Protein AF-A0A1X2H8D0-F1 (afdb_monomer)

Solvent-accessible surface area (backbone atoms only — not comparable to full-atom values): 13517 Å² total; per-residue (Å²): 107,73,69,54,58,50,43,50,50,52,31,55,54,20,58,81,64,67,35,57,70,58,32,44,54,41,46,50,51,49,44,52,52,44,52,51,38,56,53,45,47,75,75,48,82,80,49,67,71,57,50,58,51,37,50,53,43,34,50,53,49,50,53,50,48,59,55,49,63,43,73,49,42,52,50,65,44,66,54,91,68,56,75,70,51,55,56,53,51,46,49,42,41,53,47,46,32,53,39,43,73,76,50,51,53,34,72,58,38,40,52,50,46,52,48,47,50,55,47,33,69,63,59,80,60,81,76,35,63,35,29,53,48,39,41,55,30,47,65,60,39,47,85,50,29,58,69,48,68,80,55,46,60,62,59,48,52,54,46,44,68,74,29,57,88,40,62,42,48,28,51,44,48,51,47,46,47,46,74,65,44,78,72,42,72,67,57,36,52,53,48,52,66,60,47,34,71,57,19,49,52,36,81,89,76,58,20,41,77,41,58,60,70,61,52,47,53,48,26,55,50,21,48,76,58,65,28,50,66,48,18,52,52,52,50,55,28,50,51,44,28,53,51,53,56,51,56,62,64,76,77,110

Mean predicted aligned error: 7.31 Å

Foldseek 3Di:
DVVLVVLLVQLVVCLVVVVLVSVLVSLVVLLVQLVVLVVVCVVDVPPPVSVVSNVVSLVSLVVSLVVCLPPSLLCLQQPPDDPVSLVSLLSNLVSNLSSCLRRPQQQVLQVSLVSLLVSLLPRDDQVRSSNVSSLVSSLSSLVSHPPCQVPVLVVLLVSLQVCLVRLVSNLSSLLSCLSRYDQDPVSLVSSLVSCCVSQVQDPVLRAGQDPLVSLLVSLVSNVVSVNPVSSVSSVVRSVSNVVVVVVVVVVD

pLDDT: mean 84.54, std 11.21, range [43.5, 97.5]

Secondary structure (DSSP, 8-state):
-HHHHHHHHHHHHHHHTT-HHHHHHHHHHHHHHHHHHHHHHHH-TT-HHHHHHHHHHHHHHHHHHHHIIIIIHHHHHH----HHHHHHHHHHHHHHHHHHHHH--HHHHHHHHHHHHHHHTT--SSS-HHHHHHHHHHHHHGGGSSSHHHHHHHHHHHHHHHTTT-HHHHHHHHHHHHHHS---HHHHHHHHHHHHHHTTEETTTTEE-S-HHHHHHHHHHHHHTT-HHHHHHHHHHHHHHHHHHHHHHS--

Radius of gyration: 21.77 Å; Cα contacts (8 Å, |Δi|>4): 258; chains: 1; bounding box: 48×39×66 Å

Sequence (252 aa):
IQTLSRCEAVLLESIEREAYTTMIICTRFLNEAVSLASLKQGMDPMDIDNDALGDTLRETGARLIRRLHSAEMLNIVQAKRTTHFFHQTREIFRLLARLVSLVQKPDETNNLFREAFDIMTRVPGNENHGGQLLLAYLSSIAPHCRNLDEWFPEKGFTRLQDTKQSVATFVNTAILLLRTVAPTDEIQRRFVDTIRPFGAWNEMEEAFETNGWQLYVIAREAGAYRWNWMMYTVLQDLVKMVNLATANTFVN

Structure (mmCIF, N/CA/C/O backbone):
data_AF-A0A1X2H8D0-F1
#
_entry.id   AF-A0A1X2H8D0-F1
#
loop_
_atom_site.group_PDB
_atom_site.id
_atom_site.type_symbol
_atom_site.label_atom_id
_atom_site.label_alt_id
_atom_site.label_comp_id
_atom_site.label_asym_id
_atom_site.label_entity_id
_atom_site.label_seq_id
_atom_site.pdbx_PDB_ins_code
_atom_site.Cartn_x
_atom_site.Cartn_y
_atom_site.Cartn_z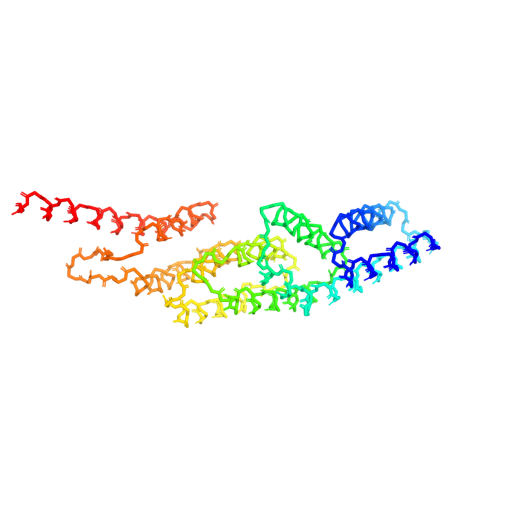
_atom_site.occupancy
_atom_site.B_iso_or_equiv
_atom_site.auth_seq_id
_atom_site.auth_comp_id
_atom_site.auth_asym_id
_atom_site.auth_atom_id
_atom_site.pdbx_PDB_model_num
ATOM 1 N N . ILE A 1 1 ? 16.419 4.581 -30.638 1.00 59.06 1 ILE A N 1
ATOM 2 C CA . ILE A 1 1 ? 17.470 4.638 -29.589 1.00 59.06 1 ILE A CA 1
ATOM 3 C C . ILE A 1 1 ? 17.794 6.083 -29.180 1.00 59.06 1 ILE A C 1
ATOM 5 O O . ILE A 1 1 ? 17.524 6.423 -28.039 1.00 59.06 1 ILE A O 1
ATOM 9 N N . GLN A 1 2 ? 18.240 6.978 -30.077 1.00 67.12 2 GLN A N 1
ATOM 10 C CA . GLN A 1 2 ? 18.574 8.379 -29.717 1.00 67.12 2 GLN A CA 1
ATOM 11 C C . GLN A 1 2 ? 17.442 9.156 -29.008 1.00 67.12 2 GLN A C 1
ATOM 13 O O . GLN A 1 2 ? 17.692 9.856 -28.029 1.00 67.12 2 GLN A O 1
ATOM 18 N N . THR A 1 3 ? 16.188 8.998 -29.445 1.00 69.19 3 THR A N 1
ATOM 19 C CA . THR A 1 3 ? 15.017 9.620 -28.795 1.00 69.19 3 THR A CA 1
ATOM 20 C C . THR A 1 3 ? 14.804 9.131 -27.361 1.00 69.19 3 THR A C 1
ATOM 22 O O . THR A 1 3 ? 14.387 9.907 -26.507 1.00 69.19 3 THR A O 1
ATOM 25 N N . LEU A 1 4 ? 15.127 7.864 -27.077 1.00 67.06 4 LEU A N 1
ATOM 26 C CA . LEU A 1 4 ? 14.990 7.268 -25.746 1.00 67.06 4 LEU A CA 1
ATOM 27 C C . LEU A 1 4 ? 16.079 7.761 -24.804 1.00 67.06 4 LEU A C 1
ATOM 29 O O . LEU A 1 4 ? 15.758 8.217 -23.714 1.00 67.06 4 LEU A O 1
ATOM 33 N N . SER A 1 5 ? 17.333 7.779 -25.257 1.00 68.50 5 SER A N 1
ATOM 34 C CA . SER A 1 5 ? 18.442 8.347 -24.484 1.00 68.50 5 SER A CA 1
ATOM 35 C C . SER A 1 5 ? 18.215 9.832 -24.180 1.00 68.50 5 SER A C 1
ATOM 37 O O . SER A 1 5 ? 18.503 10.292 -23.080 1.00 68.50 5 SER A O 1
ATOM 39 N N . ARG A 1 6 ? 17.630 10.584 -25.124 1.00 76.62 6 ARG A N 1
ATOM 40 C CA . ARG A 1 6 ? 17.247 11.987 -24.909 1.00 76.62 6 ARG A CA 1
ATOM 41 C C . ARG A 1 6 ? 16.080 12.127 -23.930 1.00 76.62 6 ARG A C 1
ATOM 43 O O . ARG A 1 6 ? 16.117 13.018 -23.091 1.00 76.62 6 ARG A O 1
ATOM 50 N N . CYS A 1 7 ? 15.066 11.265 -24.013 1.00 72.19 7 CYS A N 1
ATOM 51 C CA . CYS A 1 7 ? 13.951 11.256 -23.063 1.00 72.19 7 CYS A CA 1
ATOM 52 C C . CYS A 1 7 ? 14.422 10.909 -21.647 1.00 72.19 7 CYS A C 1
ATOM 54 O O . CYS A 1 7 ? 13.971 11.531 -20.692 1.00 72.19 7 CYS A O 1
ATOM 56 N N . GLU A 1 8 ? 15.337 9.949 -21.513 1.00 70.00 8 GLU A N 1
ATOM 57 C CA . GLU A 1 8 ? 15.963 9.597 -20.242 1.00 70.00 8 GLU A CA 1
ATOM 58 C C . GLU A 1 8 ? 16.758 10.781 -19.687 1.00 70.00 8 GLU A C 1
ATOM 60 O O . GLU A 1 8 ? 16.503 11.194 -18.565 1.00 70.00 8 GLU A O 1
ATOM 65 N N . ALA A 1 9 ? 17.636 11.402 -20.480 1.00 77.06 9 ALA A N 1
ATOM 66 C CA . ALA A 1 9 ? 18.400 12.572 -20.044 1.00 77.06 9 ALA A CA 1
ATOM 67 C C . ALA A 1 9 ? 17.499 13.737 -19.592 1.00 77.06 9 ALA A C 1
ATOM 69 O O . ALA A 1 9 ? 17.711 14.291 -18.517 1.00 77.06 9 ALA A O 1
ATOM 70 N N . VAL A 1 10 ? 16.453 14.059 -20.363 1.00 80.38 10 VAL A N 1
ATOM 71 C CA . VAL A 1 10 ? 15.478 15.108 -20.010 1.00 80.38 10 VAL A CA 1
ATOM 72 C C . VAL A 1 10 ? 14.721 14.751 -18.735 1.00 80.38 10 VAL A C 1
ATOM 74 O O . VAL A 1 10 ? 14.457 15.622 -17.910 1.00 80.38 10 VAL A O 1
ATOM 77 N N . LEU A 1 11 ? 14.367 13.481 -18.553 1.00 74.00 11 LEU A N 1
ATOM 78 C CA . LEU A 1 11 ? 13.682 13.012 -17.357 1.00 74.00 11 LEU A CA 1
ATOM 79 C C . LEU A 1 11 ? 14.582 13.101 -16.121 1.00 74.00 11 LEU A C 1
ATOM 81 O O . LEU A 1 11 ? 14.122 13.559 -15.081 1.00 74.00 11 LEU A O 1
ATOM 85 N N . LEU A 1 12 ? 15.857 12.730 -16.250 1.00 72.75 12 LEU A N 1
ATOM 86 C CA . LEU A 1 12 ? 16.855 12.856 -15.188 1.00 72.75 12 LEU A CA 1
ATOM 87 C C . LEU A 1 12 ? 17.088 14.322 -14.802 1.00 72.75 12 LEU A C 1
ATOM 89 O O . LEU A 1 12 ? 17.017 14.660 -13.626 1.00 72.75 12 LEU A O 1
ATOM 93 N N . GLU A 1 13 ? 17.263 15.203 -15.786 1.00 82.00 13 GLU A N 1
ATOM 94 C CA 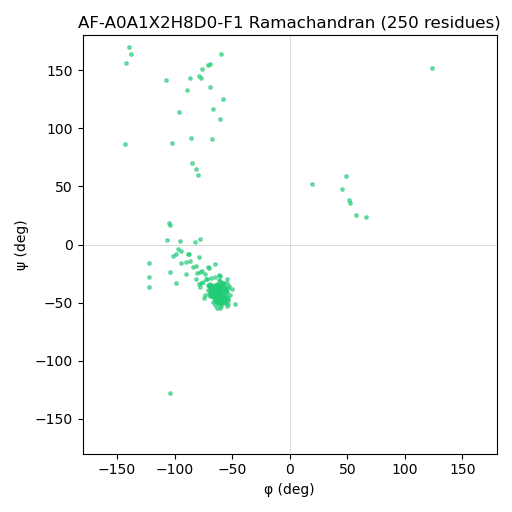. GLU A 1 13 ? 17.400 16.650 -15.574 1.00 82.00 13 GLU A CA 1
ATOM 95 C C . GLU A 1 13 ? 16.130 17.256 -14.951 1.00 82.00 13 GLU A C 1
ATOM 97 O O . GLU A 1 13 ? 16.194 18.167 -14.126 1.00 82.00 13 GLU A O 1
ATOM 102 N N . SER A 1 14 ? 14.954 16.736 -15.313 1.00 77.31 14 SER A N 1
ATOM 103 C CA . SER A 1 14 ? 13.677 17.190 -14.756 1.00 77.31 14 SER A CA 1
ATOM 104 C C . SER A 1 14 ? 13.476 16.759 -13.308 1.00 77.31 14 SER A C 1
ATOM 106 O O . SER A 1 14 ? 12.802 17.478 -12.580 1.00 77.31 14 SER A O 1
ATOM 108 N N . ILE A 1 15 ? 14.045 15.626 -12.887 1.00 71.94 15 ILE A N 1
ATOM 109 C CA . ILE A 1 15 ? 14.064 15.215 -11.477 1.00 71.94 15 ILE A CA 1
ATOM 110 C C . ILE A 1 15 ? 14.905 16.212 -10.676 1.00 71.94 15 ILE A C 1
ATOM 112 O O . ILE A 1 15 ? 14.397 16.816 -9.739 1.00 71.94 15 ILE A O 1
ATOM 116 N N . GLU A 1 16 ? 16.137 16.474 -11.119 1.00 74.62 16 GLU A N 1
ATOM 117 C CA . GLU A 1 16 ? 17.062 17.404 -10.450 1.00 74.62 16 GLU A CA 1
ATOM 118 C C . GLU A 1 16 ? 16.513 18.837 -10.363 1.00 74.62 16 GLU A C 1
ATOM 120 O O . GLU A 1 16 ? 16.797 19.567 -9.415 1.00 74.62 16 GLU A O 1
ATOM 125 N N . ARG A 1 17 ? 15.712 19.251 -11.352 1.00 79.88 17 ARG A N 1
ATOM 126 C CA . ARG A 1 17 ? 15.069 20.575 -11.402 1.00 79.88 17 ARG A CA 1
ATOM 127 C C . ARG A 1 17 ? 13.647 20.607 -10.856 1.00 79.88 17 ARG A C 1
ATOM 129 O O . ARG A 1 17 ? 12.996 21.645 -10.965 1.00 79.88 17 ARG A O 1
ATOM 136 N N . GLU A 1 18 ? 13.143 19.488 -10.340 1.00 73.12 18 GLU A N 1
ATOM 137 C CA . GLU A 1 18 ? 11.767 19.350 -9.857 1.00 73.12 18 GLU A CA 1
ATOM 138 C C . GLU A 1 18 ? 10.707 19.798 -10.895 1.00 73.12 18 GLU A C 1
ATOM 140 O O . GLU A 1 18 ? 9.664 20.377 -10.580 1.00 73.12 18 GLU A O 1
ATOM 145 N N . ALA A 1 19 ? 10.965 19.551 -12.180 1.00 81.56 19 ALA A N 1
ATOM 146 C CA . ALA A 1 19 ? 10.096 19.921 -13.292 1.00 81.56 19 ALA A CA 1
ATOM 147 C C . ALA A 1 19 ? 9.013 18.848 -13.529 1.00 81.56 19 ALA A C 1
ATOM 149 O O . ALA A 1 19 ? 9.014 18.134 -14.536 1.00 81.56 19 ALA A O 1
ATOM 150 N N . TYR A 1 20 ? 8.056 18.744 -12.600 1.00 76.94 20 TYR A N 1
ATOM 151 C CA . TYR A 1 20 ? 7.052 17.666 -12.543 1.00 76.94 20 TYR A CA 1
ATOM 152 C C . TYR A 1 20 ? 6.246 17.457 -13.831 1.00 76.94 20 TYR A C 1
ATOM 154 O O . TYR A 1 20 ? 5.957 16.320 -14.195 1.00 76.94 20 TYR A O 1
ATOM 162 N N . THR A 1 21 ? 5.895 18.522 -14.557 1.00 82.38 21 THR A N 1
ATOM 163 C CA . THR A 1 21 ? 5.174 18.399 -15.837 1.00 82.38 21 THR A CA 1
ATOM 164 C C . THR A 1 21 ? 5.997 17.625 -16.866 1.00 82.38 21 THR A C 1
ATOM 166 O O . THR A 1 21 ? 5.482 16.712 -17.512 1.00 82.38 21 THR A O 1
ATOM 169 N N . THR A 1 22 ? 7.287 17.941 -16.981 1.00 83.25 22 THR A N 1
ATOM 170 C CA . THR A 1 22 ? 8.207 17.244 -17.885 1.00 83.25 22 THR A CA 1
ATOM 171 C C . THR A 1 22 ? 8.420 15.805 -17.428 1.00 83.25 22 THR A C 1
ATOM 173 O O . THR A 1 22 ? 8.349 14.890 -18.248 1.00 83.25 22 THR A O 1
ATOM 176 N N . MET A 1 23 ? 8.560 15.579 -16.115 1.00 81.06 23 MET A N 1
ATOM 177 C CA . MET A 1 23 ? 8.650 14.227 -15.555 1.00 81.06 23 MET A CA 1
ATOM 178 C C . MET A 1 23 ? 7.432 13.372 -15.923 1.00 81.06 23 MET A C 1
ATOM 180 O O . MET A 1 23 ? 7.591 12.236 -16.371 1.00 81.06 23 MET A O 1
ATOM 184 N N . ILE A 1 24 ? 6.218 13.914 -15.788 1.00 83.69 24 ILE A N 1
ATOM 185 C CA . ILE A 1 24 ? 4.968 13.226 -16.143 1.00 83.69 24 ILE A CA 1
ATOM 186 C C . ILE A 1 24 ? 4.952 12.867 -17.630 1.00 83.69 24 ILE A C 1
ATOM 188 O O . ILE A 1 24 ? 4.653 11.725 -17.976 1.00 83.69 24 ILE A O 1
ATOM 192 N N . ILE A 1 25 ? 5.282 13.815 -18.513 1.00 84.94 25 ILE A N 1
ATOM 193 C CA . ILE A 1 25 ? 5.276 13.595 -19.967 1.00 84.94 25 ILE A CA 1
ATOM 194 C C . ILE A 1 25 ? 6.272 12.495 -20.350 1.00 84.94 25 ILE A C 1
ATOM 196 O O . ILE A 1 25 ? 5.902 11.542 -21.037 1.00 84.94 25 ILE A O 1
ATOM 200 N N . CYS A 1 26 ? 7.509 12.582 -19.862 1.00 82.25 26 CYS A N 1
ATOM 201 C CA . CYS A 1 26 ? 8.548 11.600 -20.153 1.00 82.25 26 CYS A CA 1
ATOM 202 C C . CYS A 1 26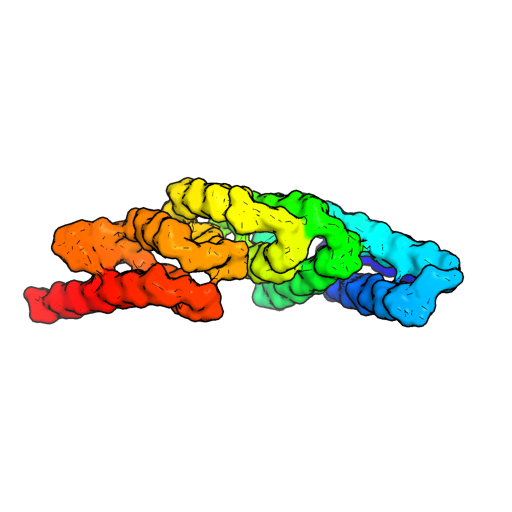 ? 8.217 10.214 -19.574 1.00 82.25 26 CYS A C 1
ATOM 204 O O . CYS A 1 26 ? 8.400 9.205 -20.251 1.00 82.25 26 CYS A O 1
ATOM 206 N N . THR A 1 27 ? 7.656 10.144 -18.363 1.00 83.12 27 THR A N 1
ATOM 207 C CA . THR A 1 27 ? 7.262 8.864 -17.745 1.00 83.12 27 THR A CA 1
ATOM 208 C C . THR A 1 27 ? 6.063 8.236 -18.460 1.00 83.12 27 THR A C 1
ATOM 210 O O . THR A 1 27 ? 6.000 7.016 -18.606 1.00 83.12 27 THR A O 1
ATOM 213 N N . ARG A 1 28 ? 5.109 9.038 -18.956 1.00 87.50 28 ARG A N 1
ATOM 214 C CA . ARG A 1 28 ? 4.023 8.546 -19.823 1.00 87.50 28 ARG A CA 1
ATOM 215 C C . ARG A 1 28 ? 4.574 7.969 -21.118 1.00 87.50 28 ARG A C 1
ATOM 217 O O . ARG A 1 28 ? 4.217 6.854 -21.474 1.00 87.50 28 ARG A O 1
ATOM 224 N N . PHE A 1 29 ? 5.468 8.701 -21.779 1.00 86.06 29 PHE A N 1
ATOM 225 C CA . PHE A 1 29 ? 6.104 8.236 -23.007 1.00 86.06 29 PHE A CA 1
ATOM 226 C C . PHE A 1 29 ? 6.837 6.903 -22.800 1.00 86.06 29 PHE A C 1
ATOM 228 O O . PHE A 1 29 ? 6.630 5.972 -23.573 1.00 86.06 29 PHE A O 1
ATOM 235 N N . LEU A 1 30 ? 7.625 6.780 -21.726 1.00 83.69 30 LEU A N 1
ATOM 236 C CA . LEU A 1 30 ? 8.318 5.534 -21.390 1.00 83.69 30 LEU A CA 1
ATOM 237 C C . LEU A 1 30 ? 7.349 4.381 -21.102 1.00 83.69 30 LEU A C 1
ATOM 239 O O . LEU A 1 30 ? 7.552 3.290 -21.624 1.00 83.69 30 LEU A O 1
ATOM 243 N N . ASN A 1 31 ? 6.282 4.616 -20.331 1.00 86.62 31 ASN A N 1
ATOM 244 C CA . ASN A 1 31 ? 5.254 3.603 -20.069 1.00 86.62 31 ASN A CA 1
ATOM 245 C C . ASN A 1 31 ? 4.634 3.065 -21.364 1.00 86.62 31 ASN A C 1
ATOM 247 O O . ASN A 1 31 ? 4.528 1.852 -21.533 1.00 86.62 31 ASN A O 1
ATOM 251 N N . GLU A 1 32 ? 4.245 3.950 -22.284 1.00 86.88 32 GLU A N 1
ATOM 252 C CA . GLU A 1 32 ? 3.653 3.533 -23.558 1.00 86.88 32 GLU A CA 1
ATOM 253 C C . GLU A 1 32 ? 4.676 2.822 -24.452 1.00 86.88 32 GLU A C 1
ATOM 255 O O . GLU A 1 32 ? 4.365 1.787 -25.038 1.00 86.88 32 GLU A O 1
ATOM 260 N N . ALA A 1 33 ? 5.919 3.305 -24.505 1.00 84.31 33 ALA A N 1
ATOM 261 C CA . ALA A 1 33 ? 6.980 2.666 -25.278 1.00 84.31 33 ALA A CA 1
ATOM 262 C C . ALA A 1 33 ? 7.290 1.241 -24.779 1.00 84.31 33 ALA A C 1
ATOM 264 O O . ALA A 1 33 ? 7.340 0.311 -25.583 1.00 84.31 33 ALA A O 1
ATOM 265 N N . VAL A 1 34 ? 7.439 1.049 -23.463 1.00 84.19 34 VAL A N 1
ATOM 266 C CA . VAL A 1 34 ? 7.673 -0.273 -22.850 1.00 84.19 34 VAL A CA 1
ATOM 267 C C . VAL A 1 34 ? 6.470 -1.196 -23.062 1.00 84.19 34 VAL A C 1
ATOM 269 O O . VAL A 1 34 ? 6.640 -2.376 -23.379 1.00 84.19 34 VAL A O 1
ATOM 272 N N . SER A 1 35 ? 5.251 -0.668 -22.915 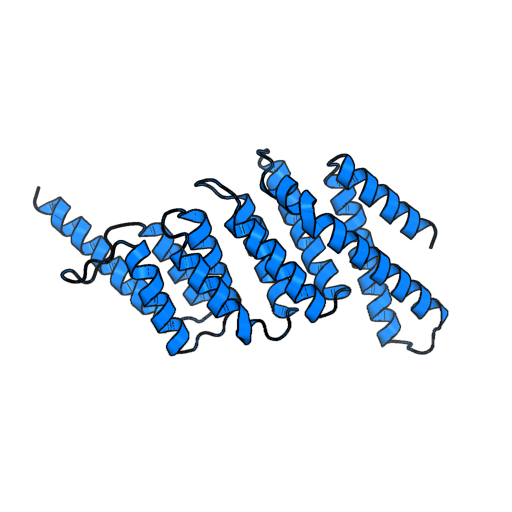1.00 83.94 35 SER A N 1
ATOM 273 C CA . SER A 1 35 ? 4.018 -1.431 -23.127 1.00 83.94 35 SER A CA 1
ATOM 274 C C . SER A 1 35 ? 3.907 -1.926 -24.572 1.00 83.94 35 SER A C 1
ATOM 276 O O . SER A 1 35 ? 3.602 -3.095 -24.797 1.00 83.94 35 SER A O 1
ATOM 278 N N . LEU A 1 36 ? 4.184 -1.062 -25.555 1.00 81.62 36 LEU A N 1
ATOM 279 C CA . LEU A 1 36 ? 4.159 -1.419 -26.976 1.00 81.62 36 LEU A CA 1
ATOM 280 C C . LEU A 1 36 ? 5.244 -2.436 -27.338 1.00 81.62 36 LEU A C 1
ATOM 282 O O . LEU A 1 36 ? 4.969 -3.368 -28.092 1.00 81.62 36 LEU A O 1
ATOM 286 N N . ALA A 1 37 ? 6.452 -2.290 -26.788 1.00 79.88 37 ALA A N 1
ATOM 287 C CA . ALA A 1 37 ? 7.527 -3.258 -26.994 1.00 79.88 37 ALA A CA 1
ATOM 288 C C . ALA A 1 37 ? 7.155 -4.641 -26.436 1.00 79.88 37 ALA A C 1
ATOM 290 O O . ALA A 1 37 ? 7.326 -5.652 -27.112 1.00 79.88 37 ALA A O 1
ATOM 291 N N . SER A 1 38 ? 6.555 -4.683 -25.242 1.00 75.94 38 SER A N 1
ATOM 292 C CA . SER A 1 38 ? 6.137 -5.938 -24.603 1.00 75.94 38 SER A CA 1
ATOM 293 C C . SER A 1 38 ? 4.987 -6.626 -25.350 1.00 75.94 38 SER A C 1
ATOM 295 O O . SER A 1 38 ? 4.971 -7.849 -25.455 1.00 75.94 38 SER A O 1
ATOM 297 N N . LEU A 1 39 ? 4.049 -5.857 -25.917 1.00 77.31 39 LEU A N 1
ATOM 298 C CA . LEU A 1 39 ? 2.986 -6.392 -26.777 1.00 77.31 39 LEU A CA 1
ATOM 299 C C . LEU A 1 39 ? 3.545 -6.997 -28.071 1.00 77.31 39 LEU A C 1
ATOM 301 O O . LEU A 1 39 ? 3.113 -8.073 -28.472 1.00 77.31 39 LEU A O 1
ATOM 305 N N . LYS A 1 40 ? 4.515 -6.330 -28.709 1.00 67.69 40 LYS A N 1
ATOM 306 C CA . LYS A 1 40 ? 5.129 -6.814 -29.953 1.00 67.69 40 LYS A CA 1
ATOM 307 C C . LYS A 1 40 ? 5.937 -8.097 -29.765 1.00 67.69 40 LYS A C 1
ATOM 309 O O . LYS A 1 40 ? 5.782 -9.000 -30.579 1.00 67.69 40 LYS A O 1
ATOM 314 N N . GLN A 1 41 ? 6.700 -8.220 -28.676 1.00 65.00 41 GLN A N 1
ATOM 315 C CA . GLN A 1 41 ? 7.403 -9.469 -28.336 1.00 65.00 41 GLN A CA 1
ATOM 316 C C . GLN A 1 41 ? 6.447 -10.663 -28.190 1.00 65.00 41 GLN A C 1
ATOM 318 O O . GLN A 1 41 ? 6.794 -11.785 -28.545 1.00 65.00 41 GLN A O 1
ATOM 323 N N . GLY A 1 42 ? 5.224 -10.432 -27.701 1.00 62.59 42 GLY A N 1
ATOM 324 C CA . GLY A 1 42 ? 4.199 -11.474 -27.623 1.00 62.59 42 GLY A CA 1
ATOM 325 C C . GLY A 1 42 ? 3.619 -11.897 -28.980 1.00 62.59 42 GLY A C 1
ATOM 326 O O . GLY A 1 42 ? 3.021 -12.966 -29.063 1.00 62.59 42 GLY A O 1
ATOM 327 N N . MET A 1 43 ? 3.769 -11.076 -30.027 1.00 66.00 43 MET A N 1
ATOM 328 C CA . MET A 1 43 ? 3.227 -11.339 -31.367 1.00 66.00 43 MET A CA 1
ATOM 329 C C . MET A 1 43 ? 4.265 -11.916 -32.334 1.00 66.00 43 MET A C 1
ATOM 331 O O . MET A 1 43 ? 3.888 -12.716 -33.187 1.00 66.00 43 MET A O 1
ATOM 335 N N . ASP A 1 44 ? 5.538 -11.533 -32.211 1.00 62.06 44 ASP A N 1
ATOM 336 C CA . ASP A 1 44 ? 6.621 -12.034 -33.065 1.00 62.06 44 ASP A CA 1
ATOM 337 C C . ASP A 1 44 ? 7.930 -12.210 -32.265 1.00 62.06 44 ASP A C 1
ATOM 339 O O . ASP A 1 44 ? 8.749 -11.293 -32.187 1.00 62.06 44 ASP A O 1
ATOM 343 N N . PRO A 1 45 ? 8.125 -13.372 -31.614 1.00 60.47 45 PRO A N 1
ATOM 344 C CA . PRO A 1 45 ? 9.243 -13.613 -30.701 1.00 60.47 45 PRO A CA 1
ATOM 345 C C . PRO A 1 45 ? 10.584 -13.899 -31.402 1.00 60.47 45 PRO A C 1
ATOM 347 O O . PRO A 1 45 ? 11.542 -14.264 -30.726 1.00 60.47 45 PRO A O 1
ATOM 350 N N . MET A 1 46 ? 10.666 -13.811 -32.738 1.00 59.56 46 MET A N 1
ATOM 351 C CA . MET A 1 46 ? 11.909 -14.044 -33.494 1.00 59.56 46 MET A CA 1
ATOM 352 C C . MET A 1 46 ? 12.546 -12.766 -34.063 1.00 59.56 46 MET A C 1
ATOM 354 O O . MET A 1 46 ? 13.565 -12.844 -34.752 1.00 59.56 46 MET A O 1
ATOM 358 N N . ASP A 1 47 ? 11.987 -11.591 -33.766 1.00 67.06 47 ASP A N 1
ATOM 359 C CA . ASP A 1 47 ? 12.521 -10.301 -34.207 1.00 67.06 47 ASP A CA 1
ATOM 360 C C . ASP A 1 47 ? 13.609 -9.776 -33.245 1.00 67.06 47 ASP A C 1
ATOM 362 O O . ASP A 1 47 ? 13.343 -9.067 -32.271 1.00 67.06 47 ASP A O 1
ATOM 366 N N . ILE A 1 48 ? 14.862 -10.131 -33.549 1.00 59.69 48 ILE A N 1
ATOM 367 C CA . ILE A 1 48 ? 16.071 -9.821 -32.760 1.00 59.69 48 ILE A CA 1
ATOM 368 C C . ILE A 1 48 ? 16.258 -8.305 -32.533 1.00 59.69 48 ILE A C 1
ATOM 370 O O . ILE A 1 48 ? 16.735 -7.889 -31.473 1.00 59.69 48 ILE A O 1
ATOM 374 N N . ASP A 1 49 ? 15.862 -7.459 -33.491 1.00 60.84 49 ASP A N 1
ATOM 375 C CA . ASP A 1 49 ? 15.984 -5.999 -33.367 1.00 60.84 49 ASP A CA 1
ATOM 376 C C . ASP A 1 49 ? 14.922 -5.415 -32.416 1.00 60.84 49 ASP A C 1
ATOM 378 O O . ASP A 1 49 ? 15.180 -4.442 -31.692 1.00 60.84 49 ASP A O 1
ATOM 382 N N . ASN A 1 50 ? 13.733 -6.028 -32.369 1.00 62.19 50 ASN A N 1
ATOM 383 C CA . ASN A 1 50 ? 12.694 -5.689 -31.394 1.00 62.19 50 ASN A CA 1
ATOM 384 C C . ASN A 1 50 ? 13.091 -6.101 -29.975 1.00 62.19 50 ASN A C 1
ATOM 386 O O . ASN A 1 50 ? 12.790 -5.367 -29.030 1.00 62.19 50 ASN A O 1
ATOM 390 N N . ASP A 1 51 ? 13.800 -7.220 -29.824 1.00 66.00 51 ASP A N 1
ATOM 391 C CA . ASP A 1 51 ? 14.292 -7.679 -28.525 1.00 66.00 51 ASP A CA 1
ATOM 392 C C . ASP A 1 51 ? 15.331 -6.724 -27.934 1.00 66.00 51 ASP A C 1
ATOM 394 O O . ASP A 1 51 ? 15.188 -6.284 -26.791 1.00 66.00 51 ASP A O 1
ATOM 398 N N . ALA A 1 52 ? 16.303 -6.279 -28.737 1.00 72.50 52 ALA A N 1
ATOM 399 C CA . ALA A 1 52 ? 17.302 -5.304 -28.297 1.00 72.50 52 ALA A CA 1
ATOM 400 C C . ALA A 1 52 ? 16.676 -3.952 -27.888 1.00 72.50 52 ALA A C 1
ATOM 402 O O . ALA A 1 52 ? 17.096 -3.318 -26.908 1.00 72.50 52 ALA A O 1
ATOM 403 N N . LEU A 1 53 ? 15.650 -3.493 -28.615 1.00 72.50 53 LEU A N 1
ATOM 404 C CA . LEU A 1 53 ? 14.917 -2.272 -28.273 1.00 72.50 53 LEU A CA 1
ATOM 405 C C . LEU A 1 53 ? 14.073 -2.450 -27.001 1.00 72.50 53 LEU A C 1
ATOM 407 O O . LEU A 1 53 ? 14.055 -1.550 -26.156 1.00 72.50 53 LEU A O 1
ATOM 411 N N . GLY A 1 54 ? 13.390 -3.589 -26.862 1.00 72.44 54 GLY A N 1
ATOM 412 C CA . GLY A 1 54 ? 12.600 -3.942 -25.684 1.00 72.44 54 GLY A CA 1
ATOM 413 C C . GLY A 1 54 ? 13.447 -4.005 -24.415 1.00 72.44 54 GLY A C 1
ATOM 414 O O . GLY A 1 54 ? 13.072 -3.418 -23.396 1.00 72.44 54 GLY A O 1
ATOM 415 N N . ASP A 1 55 ? 14.626 -4.614 -24.496 1.00 78.12 55 ASP A N 1
ATOM 416 C CA . ASP A 1 55 ? 15.569 -4.694 -23.381 1.00 78.12 55 ASP A CA 1
ATOM 417 C C . ASP A 1 55 ? 16.114 -3.318 -22.994 1.00 78.12 55 ASP A C 1
ATOM 419 O O . ASP A 1 55 ? 16.111 -2.963 -21.814 1.00 78.12 55 ASP A O 1
ATOM 423 N N . THR A 1 56 ? 16.474 -2.486 -23.977 1.00 77.94 56 THR A N 1
ATOM 424 C CA . THR A 1 56 ? 16.912 -1.102 -23.723 1.00 77.94 56 THR A CA 1
ATOM 425 C C . THR A 1 56 ? 15.821 -0.292 -23.010 1.00 77.94 56 THR A C 1
ATOM 427 O O . THR A 1 56 ? 16.096 0.446 -22.063 1.00 77.94 56 THR A O 1
ATOM 430 N N . LEU A 1 57 ? 14.564 -0.434 -23.444 1.00 78.12 57 LEU A N 1
ATOM 431 C CA . LEU A 1 57 ? 13.408 0.241 -22.850 1.00 78.12 57 LEU A CA 1
ATOM 432 C C . LEU A 1 57 ? 13.164 -0.191 -21.402 1.00 78.12 57 LEU A C 1
ATOM 434 O O . LEU A 1 57 ? 12.931 0.658 -20.535 1.00 78.12 57 LEU A O 1
ATOM 438 N N . ARG A 1 58 ? 13.244 -1.498 -21.132 1.00 80.25 58 ARG A N 1
ATOM 439 C CA . ARG A 1 58 ? 13.138 -2.043 -19.775 1.00 80.25 58 ARG A CA 1
ATOM 440 C C . ARG A 1 58 ? 14.284 -1.551 -18.901 1.00 80.25 58 ARG A C 1
ATOM 442 O O . ARG A 1 58 ? 14.044 -1.097 -17.788 1.00 80.25 58 ARG A O 1
ATOM 449 N N . GLU A 1 59 ? 15.513 -1.543 -19.401 1.00 82.62 59 GLU A N 1
ATOM 450 C CA . GLU A 1 59 ? 16.658 -1.082 -18.619 1.00 82.62 59 GLU A CA 1
ATOM 451 C C . GLU A 1 59 ? 16.547 0.409 -18.255 1.00 82.62 59 GLU A C 1
ATOM 453 O O . GLU A 1 59 ? 16.736 0.781 -17.092 1.00 82.62 59 GLU A O 1
ATOM 458 N N . THR A 1 60 ? 16.158 1.264 -19.209 1.00 78.62 60 THR A N 1
ATOM 459 C CA . THR A 1 60 ? 15.869 2.684 -18.951 1.00 78.62 60 THR A CA 1
ATOM 460 C C . THR A 1 60 ? 14.752 2.840 -17.914 1.00 78.62 60 THR A C 1
ATOM 462 O O . THR A 1 60 ? 14.885 3.634 -16.979 1.00 78.62 60 THR A O 1
ATOM 465 N N . GLY A 1 61 ? 13.675 2.054 -18.019 1.00 80.56 61 GLY A N 1
ATOM 466 C CA . GLY A 1 61 ? 12.600 2.049 -17.026 1.00 80.56 61 GLY A CA 1
ATOM 467 C C . GLY A 1 61 ? 13.088 1.661 -15.625 1.00 80.56 61 GLY A C 1
ATOM 468 O O . GLY A 1 61 ? 12.775 2.340 -14.649 1.00 80.56 61 GLY A O 1
ATOM 469 N N . ALA A 1 62 ? 13.931 0.633 -15.521 1.00 82.56 62 ALA A N 1
ATOM 470 C CA . ALA A 1 62 ? 14.504 0.169 -14.260 1.00 82.56 62 ALA A CA 1
ATOM 471 C C . ALA A 1 62 ? 15.458 1.203 -13.637 1.00 82.56 62 ALA A C 1
ATOM 473 O O . ALA A 1 62 ? 15.486 1.384 -12.416 1.00 82.56 62 ALA A O 1
ATOM 474 N N . ARG A 1 63 ? 16.251 1.911 -14.454 1.00 79.88 63 ARG A N 1
ATOM 475 C CA . ARG A 1 63 ? 17.104 3.018 -13.984 1.00 79.88 63 ARG A CA 1
ATOM 476 C C . ARG A 1 63 ? 16.273 4.172 -13.428 1.00 79.88 63 ARG A C 1
ATOM 478 O O . ARG A 1 63 ? 16.605 4.686 -12.359 1.00 79.88 63 ARG A O 1
ATOM 485 N N . LEU A 1 64 ? 15.187 4.538 -14.108 1.00 79.06 64 LEU A N 1
ATOM 486 C CA . LEU A 1 64 ? 14.272 5.577 -13.641 1.00 79.06 64 LEU A CA 1
ATOM 487 C C . LEU A 1 64 ? 13.639 5.213 -12.296 1.00 79.06 64 LEU A C 1
ATOM 489 O O . LEU A 1 64 ? 13.660 6.029 -11.375 1.00 79.06 64 LEU A O 1
ATOM 493 N N . ILE A 1 65 ? 13.104 3.992 -12.184 1.00 83.94 65 ILE A N 1
ATOM 494 C CA . ILE A 1 65 ? 12.487 3.496 -10.951 1.00 83.94 65 ILE A CA 1
ATOM 495 C C . ILE A 1 65 ? 13.478 3.633 -9.796 1.00 83.94 65 ILE A C 1
ATOM 497 O O . ILE A 1 65 ? 13.165 4.306 -8.822 1.00 83.94 65 ILE A O 1
ATOM 501 N N . ARG A 1 66 ? 14.703 3.107 -9.934 1.00 81.50 66 ARG A N 1
ATOM 502 C CA . ARG A 1 66 ? 15.728 3.174 -8.875 1.00 81.50 66 ARG A CA 1
ATOM 503 C C . ARG A 1 66 ? 16.050 4.598 -8.421 1.00 81.50 66 ARG A C 1
ATOM 505 O O . ARG A 1 66 ? 16.228 4.831 -7.228 1.00 81.50 66 ARG A O 1
ATOM 512 N N . ARG A 1 67 ? 16.115 5.563 -9.343 1.00 75.75 67 ARG A N 1
ATOM 513 C CA . ARG A 1 67 ? 16.368 6.963 -8.970 1.00 75.75 67 ARG A CA 1
ATOM 514 C C . ARG A 1 67 ? 15.194 7.579 -8.222 1.00 75.75 67 ARG A C 1
ATOM 516 O O . ARG A 1 67 ? 15.406 8.221 -7.199 1.00 75.75 67 ARG A O 1
ATOM 523 N N . LEU A 1 68 ? 13.972 7.342 -8.693 1.00 75.56 68 LEU A N 1
ATOM 524 C CA . LEU A 1 68 ? 12.776 7.906 -8.074 1.00 75.56 68 LEU A CA 1
ATOM 525 C C . LEU A 1 68 ? 12.413 7.242 -6.747 1.00 75.56 68 LEU A C 1
ATOM 527 O O . LEU A 1 68 ? 11.793 7.901 -5.928 1.00 75.56 68 LEU A O 1
ATOM 531 N N . HIS A 1 69 ? 12.805 5.989 -6.512 1.00 73.88 69 HIS A N 1
ATOM 532 C CA . HIS A 1 69 ? 12.419 5.215 -5.328 1.00 73.88 69 HIS A CA 1
ATOM 533 C C . HIS A 1 69 ? 13.203 5.546 -4.042 1.00 73.88 69 HIS A C 1
ATOM 535 O O . HIS A 1 69 ? 12.823 5.117 -2.956 1.00 73.88 69 HIS A O 1
ATOM 541 N N . SER A 1 70 ? 14.287 6.320 -4.156 1.00 68.19 70 SER A N 1
ATOM 542 C CA . SER A 1 70 ? 15.218 6.599 -3.055 1.00 68.19 70 SER A CA 1
ATOM 543 C C . SER A 1 70 ? 15.030 8.011 -2.469 1.00 68.19 70 SER A C 1
ATOM 545 O O . SER A 1 70 ? 13.917 8.381 -2.094 1.00 68.19 70 SER A O 1
ATOM 547 N N . ALA A 1 71 ? 16.097 8.813 -2.364 1.00 61.12 71 ALA A N 1
ATOM 548 C CA . ALA A 1 71 ? 16.071 10.148 -1.754 1.00 61.12 71 ALA A CA 1
ATOM 549 C C . ALA A 1 71 ? 15.006 11.070 -2.379 1.00 61.12 71 ALA A C 1
ATOM 551 O O . ALA A 1 71 ? 14.374 11.856 -1.677 1.00 61.12 71 ALA A O 1
ATOM 552 N N . GLU A 1 72 ? 14.747 10.906 -3.676 1.00 72.25 72 GLU A N 1
ATOM 553 C CA . GLU A 1 72 ? 13.727 11.652 -4.413 1.00 72.25 72 GLU A CA 1
ATOM 554 C C . GLU A 1 72 ? 12.305 11.366 -3.919 1.00 72.25 72 GLU A C 1
ATOM 556 O O . GLU A 1 72 ? 11.545 12.302 -3.688 1.00 72.25 72 GLU A O 1
ATOM 561 N N . MET A 1 73 ? 11.936 10.102 -3.673 1.00 78.50 73 MET A N 1
ATOM 562 C CA . MET A 1 73 ? 10.604 9.765 -3.151 1.00 78.50 73 MET A CA 1
ATOM 563 C C . MET A 1 73 ? 10.358 10.445 -1.806 1.00 78.50 73 MET A C 1
ATOM 565 O O . MET A 1 73 ? 9.290 11.014 -1.588 1.00 78.50 73 MET A O 1
ATOM 569 N N . LEU A 1 74 ? 11.356 10.426 -0.919 1.00 75.31 74 LEU A N 1
ATOM 570 C CA . LEU A 1 74 ? 11.270 11.091 0.377 1.00 75.31 74 LEU A CA 1
ATOM 571 C C . LEU A 1 74 ? 11.118 12.610 0.213 1.00 75.31 74 LEU A C 1
ATOM 573 O O . LEU A 1 74 ? 10.213 13.192 0.811 1.00 75.31 74 LEU A O 1
ATOM 577 N N . ASN A 1 75 ? 11.943 13.234 -0.632 1.00 74.00 75 ASN A N 1
ATOM 578 C CA . ASN A 1 75 ? 11.903 14.674 -0.894 1.00 74.00 75 ASN A CA 1
ATOM 579 C C . ASN A 1 75 ? 10.546 15.110 -1.465 1.00 74.00 75 ASN A C 1
ATOM 581 O O . ASN A 1 75 ? 9.944 16.070 -0.984 1.00 74.00 75 ASN A O 1
ATOM 585 N N . ILE A 1 76 ? 10.021 14.364 -2.440 1.00 73.50 76 ILE A N 1
ATOM 586 C CA . ILE A 1 76 ? 8.729 14.623 -3.085 1.00 73.50 76 ILE A CA 1
ATOM 587 C C . ILE A 1 76 ? 7.575 14.544 -2.074 1.00 73.50 76 ILE A C 1
ATOM 589 O O . ILE A 1 76 ? 6.633 15.334 -2.133 1.00 73.50 76 ILE A O 1
ATOM 593 N N . VAL A 1 77 ? 7.644 13.597 -1.140 1.00 76.56 77 VAL A N 1
ATOM 594 C CA . VAL A 1 77 ? 6.594 13.316 -0.149 1.00 76.56 77 VAL A CA 1
ATOM 595 C C . VAL A 1 77 ? 6.661 14.275 1.046 1.00 76.56 77 VAL A C 1
ATOM 597 O O . VAL A 1 77 ? 5.626 14.589 1.634 1.00 76.56 77 VAL A O 1
ATOM 600 N N . GLN A 1 78 ? 7.853 14.772 1.392 1.00 73.88 78 GLN A N 1
ATOM 601 C CA . GLN A 1 78 ? 8.063 15.766 2.453 1.00 73.88 78 GLN A CA 1
ATOM 602 C C . GLN A 1 78 ? 7.906 17.217 1.980 1.00 73.88 78 GLN A C 1
ATOM 604 O O . GLN A 1 78 ? 7.788 18.126 2.807 1.00 73.88 78 GLN A O 1
ATOM 609 N N . ALA A 1 79 ? 7.892 17.458 0.669 1.00 67.25 79 ALA A N 1
ATOM 610 C CA . ALA A 1 79 ? 7.734 18.788 0.111 1.00 67.25 79 ALA A CA 1
ATOM 611 C C . ALA A 1 79 ? 6.388 19.415 0.536 1.00 67.25 79 ALA A C 1
ATOM 613 O O . ALA A 1 79 ? 5.319 19.041 0.054 1.00 67.25 79 ALA A O 1
ATOM 614 N N . LYS A 1 80 ? 6.435 20.417 1.428 1.00 57.06 80 LYS A N 1
ATOM 615 C CA . LYS A 1 80 ? 5.272 21.243 1.803 1.00 57.06 80 LYS A CA 1
ATOM 616 C C . LYS A 1 80 ? 4.847 22.099 0.613 1.00 57.06 80 LYS A C 1
ATOM 618 O O . LYS A 1 80 ? 5.382 23.189 0.417 1.00 57.06 80 LYS A O 1
ATOM 623 N N . ARG A 1 81 ? 3.931 21.602 -0.217 1.00 63.41 81 ARG A N 1
ATOM 624 C CA . ARG A 1 81 ? 3.552 22.272 -1.467 1.00 63.41 81 ARG A CA 1
ATOM 625 C C . ARG A 1 81 ? 2.047 22.253 -1.714 1.00 63.41 81 ARG A C 1
ATOM 627 O O . ARG A 1 81 ? 1.289 21.552 -1.054 1.00 63.41 81 ARG A O 1
ATOM 634 N N . THR A 1 82 ? 1.641 23.115 -2.639 1.00 65.38 82 THR A N 1
ATOM 635 C CA . THR A 1 82 ? 0.253 23.446 -2.983 1.00 65.38 82 THR A CA 1
ATOM 636 C C . THR A 1 82 ? -0.556 22.232 -3.455 1.00 65.38 82 THR A C 1
ATOM 638 O O . THR A 1 82 ? -0.007 21.220 -3.885 1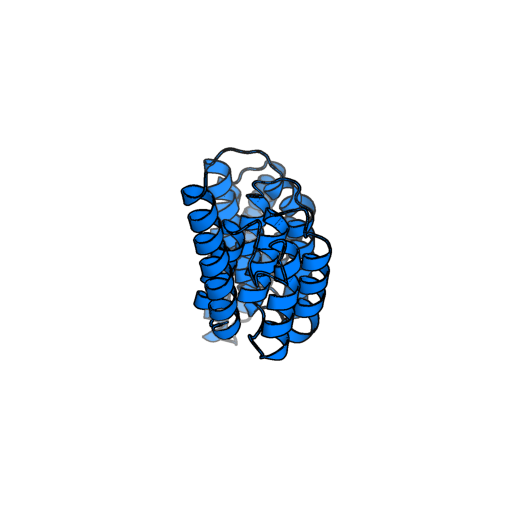.00 65.38 82 THR A O 1
ATOM 641 N N . THR A 1 83 ? -1.886 22.343 -3.469 1.00 68.25 83 THR A N 1
ATOM 642 C CA . THR A 1 83 ? -2.795 21.299 -3.984 1.00 68.25 83 THR A CA 1
ATOM 643 C C . THR A 1 83 ? -2.442 20.849 -5.409 1.00 68.25 83 THR A C 1
ATOM 645 O O . THR A 1 83 ? -2.529 19.666 -5.730 1.00 68.25 83 THR A O 1
ATOM 648 N N . HIS A 1 84 ? -1.978 21.768 -6.263 1.00 70.75 84 HIS A N 1
ATOM 649 C CA . HIS A 1 84 ? -1.522 21.454 -7.621 1.00 70.75 84 HIS A CA 1
ATOM 650 C C . HIS A 1 84 ? -0.346 20.465 -7.627 1.00 70.75 84 HIS A C 1
ATOM 652 O O . HIS A 1 84 ? -0.339 19.503 -8.395 1.00 70.75 84 HIS A O 1
ATOM 658 N N . PHE A 1 85 ? 0.617 20.662 -6.727 1.00 74.44 85 PHE A N 1
ATOM 659 C CA . PHE A 1 85 ? 1.762 19.772 -6.575 1.00 74.44 85 PHE A CA 1
ATOM 660 C C . PHE A 1 85 ? 1.334 18.368 -6.140 1.00 74.44 85 PHE A C 1
ATOM 662 O O . PHE A 1 85 ? 1.808 17.377 -6.687 1.00 74.44 85 PHE A O 1
ATOM 669 N N . PHE A 1 86 ? 0.370 18.269 -5.222 1.00 76.50 86 PHE A N 1
ATOM 670 C CA . PHE A 1 86 ? -0.167 16.982 -4.782 1.00 76.50 86 PHE A CA 1
ATOM 671 C C . PHE A 1 86 ? -0.757 16.165 -5.944 1.00 76.50 86 PHE A C 1
ATOM 673 O O . PHE A 1 86 ? -0.498 14.965 -6.056 1.00 76.50 86 PHE A O 1
ATOM 680 N N . HIS A 1 87 ? -1.502 16.807 -6.852 1.00 79.62 87 HIS A N 1
ATOM 681 C CA . HIS A 1 87 ? -2.031 16.144 -8.048 1.00 79.62 87 HIS A CA 1
ATOM 682 C C . HIS A 1 87 ? -0.923 15.647 -8.984 1.00 79.62 87 HIS A C 1
ATOM 684 O O . HIS A 1 87 ? -1.010 14.526 -9.488 1.00 79.62 87 HIS A O 1
ATOM 690 N N . GLN A 1 88 ? 0.122 16.450 -9.193 1.00 81.88 88 GLN A N 1
ATOM 691 C CA . GLN A 1 88 ? 1.260 16.065 -10.029 1.00 81.88 88 GLN A CA 1
ATOM 692 C C . GLN A 1 88 ? 2.034 14.892 -9.422 1.00 81.88 88 GLN A C 1
ATOM 694 O O . GLN A 1 88 ? 2.328 13.923 -10.120 1.00 81.88 88 GLN A O 1
ATOM 699 N N . THR A 1 89 ? 2.287 14.923 -8.115 1.00 81.69 89 THR A N 1
ATOM 700 C CA . THR A 1 89 ? 2.950 13.833 -7.395 1.00 81.69 89 THR A CA 1
ATOM 701 C C . THR A 1 89 ? 2.138 12.545 -7.437 1.00 81.69 89 THR A C 1
ATOM 703 O O . THR A 1 89 ? 2.684 11.473 -7.702 1.00 81.69 89 THR A O 1
ATOM 706 N N . ARG A 1 90 ? 0.816 12.632 -7.240 1.00 85.62 90 ARG A N 1
ATOM 707 C CA . ARG A 1 90 ? -0.078 11.475 -7.368 1.00 85.62 90 ARG A CA 1
ATOM 708 C C . ARG A 1 90 ? 0.015 10.849 -8.754 1.00 85.62 90 ARG A C 1
ATOM 710 O O . ARG A 1 90 ? 0.070 9.627 -8.873 1.00 85.62 90 ARG A O 1
ATOM 717 N N . GLU A 1 91 ? 0.029 11.678 -9.792 1.00 86.75 91 GLU A N 1
ATOM 718 C CA . GLU A 1 91 ? 0.151 11.203 -11.166 1.00 86.75 91 GLU A CA 1
ATOM 719 C C . GLU A 1 91 ? 1.510 10.544 -11.421 1.00 86.75 91 GLU A C 1
ATOM 721 O O . GLU A 1 91 ? 1.563 9.490 -12.049 1.00 86.75 91 GLU A O 1
ATOM 726 N N . ILE A 1 92 ? 2.597 11.099 -10.884 1.00 86.19 92 ILE A N 1
ATOM 727 C CA . ILE A 1 92 ? 3.932 10.499 -10.997 1.00 86.19 92 ILE A CA 1
ATOM 728 C C . ILE A 1 92 ? 3.976 9.136 -10.323 1.00 86.19 92 ILE A C 1
ATOM 730 O O . ILE A 1 92 ? 4.415 8.180 -10.953 1.00 86.19 92 ILE A O 1
ATOM 734 N N . PHE A 1 93 ? 3.468 9.002 -9.097 1.00 88.62 93 PHE A N 1
ATOM 735 C CA . PHE A 1 93 ? 3.431 7.699 -8.434 1.00 88.62 93 PHE A CA 1
ATOM 736 C C . PHE A 1 93 ? 2.545 6.690 -9.162 1.00 88.62 93 PHE A C 1
ATOM 738 O O . PHE A 1 93 ? 2.905 5.519 -9.254 1.00 88.62 93 PHE A O 1
ATOM 745 N N . ARG A 1 94 ? 1.430 7.129 -9.753 1.00 90.44 94 ARG A N 1
ATOM 746 C CA . ARG A 1 94 ? 0.596 6.263 -10.598 1.00 90.44 94 ARG A CA 1
ATOM 747 C C . ARG A 1 94 ? 1.367 5.754 -11.818 1.00 90.44 94 ARG A C 1
ATOM 749 O O . ARG A 1 94 ? 1.307 4.570 -12.140 1.00 90.44 94 ARG A O 1
ATOM 756 N N . LEU A 1 95 ? 2.094 6.641 -12.494 1.00 88.19 95 LEU A N 1
ATOM 757 C CA . LEU A 1 95 ? 2.904 6.295 -13.661 1.00 88.19 95 LEU A CA 1
ATOM 758 C C . LEU A 1 95 ? 4.110 5.426 -13.293 1.00 88.19 95 LEU A C 1
ATOM 760 O O . LEU A 1 95 ? 4.458 4.530 -14.058 1.00 88.19 95 LEU A O 1
ATOM 764 N N . LEU A 1 96 ? 4.714 5.660 -12.130 1.00 87.25 96 LEU A N 1
ATOM 765 C CA . LEU A 1 96 ? 5.786 4.835 -11.582 1.00 87.25 96 LEU A CA 1
ATOM 766 C C . LEU A 1 96 ? 5.300 3.427 -11.252 1.00 87.25 96 LEU A C 1
ATOM 768 O O . LEU A 1 96 ? 5.949 2.472 -11.653 1.00 87.25 96 LEU A O 1
ATOM 772 N N . ALA A 1 97 ? 4.152 3.282 -10.583 1.00 90.62 97 ALA A N 1
ATOM 773 C CA . ALA A 1 97 ? 3.585 1.969 -10.275 1.00 90.62 97 ALA A CA 1
ATOM 774 C C . ALA A 1 97 ? 3.306 1.163 -11.552 1.00 90.62 97 ALA A C 1
ATOM 776 O O . ALA A 1 97 ? 3.630 -0.022 -11.626 1.00 90.62 97 ALA A O 1
ATOM 777 N N . ARG A 1 98 ? 2.780 1.824 -12.594 1.00 90.00 98 ARG A N 1
ATOM 778 C CA . ARG A 1 98 ? 2.613 1.205 -13.916 1.00 90.00 98 ARG A CA 1
ATOM 779 C C . ARG A 1 98 ? 3.957 0.775 -14.500 1.00 90.00 98 ARG A C 1
ATOM 781 O O . ARG A 1 98 ? 4.074 -0.348 -14.975 1.00 90.00 98 ARG A O 1
ATOM 788 N N . LEU A 1 99 ? 4.983 1.615 -14.420 1.00 86.25 99 LEU A N 1
ATOM 789 C CA . LEU A 1 99 ? 6.296 1.267 -14.954 1.00 86.25 99 LEU A CA 1
ATOM 790 C C . LEU A 1 99 ? 6.933 0.092 -14.198 1.00 86.25 99 LEU A C 1
ATOM 792 O O . LEU A 1 99 ? 7.504 -0.792 -14.829 1.00 86.25 99 LEU A O 1
ATOM 796 N N . VAL A 1 100 ? 6.777 0.037 -12.870 1.00 88.69 100 VAL A N 1
ATOM 797 C CA . VAL A 1 100 ? 7.196 -1.101 -12.036 1.00 88.69 100 VAL A CA 1
ATOM 798 C C . VAL A 1 100 ? 6.541 -2.387 -12.532 1.00 88.69 100 VAL A C 1
ATOM 800 O O . VAL A 1 100 ? 7.255 -3.349 -12.799 1.00 88.69 100 VAL A O 1
ATOM 803 N N . SER A 1 101 ? 5.224 -2.376 -12.765 1.00 87.38 101 SER A N 1
ATOM 804 C CA . SER A 1 101 ? 4.494 -3.551 -13.269 1.00 87.38 101 SER A CA 1
ATOM 805 C C . SER A 1 101 ? 4.967 -4.051 -14.640 1.00 87.38 101 SER A C 1
ATOM 807 O O . SER A 1 101 ? 4.822 -5.230 -14.947 1.00 87.38 101 SER A O 1
ATOM 809 N N . LEU A 1 102 ? 5.525 -3.160 -15.468 1.00 84.38 102 LEU A N 1
ATOM 810 C CA . LEU A 1 102 ? 5.967 -3.470 -16.829 1.00 84.38 102 LEU A CA 1
ATOM 811 C C . LEU A 1 102 ? 7.426 -3.938 -16.906 1.00 84.38 102 LEU A C 1
ATOM 813 O O . LEU A 1 102 ? 7.810 -4.589 -17.875 1.00 84.38 102 LEU A O 1
ATOM 817 N N . VAL A 1 103 ? 8.254 -3.542 -15.938 1.00 84.25 103 VAL A N 1
ATOM 818 C CA . VAL A 1 103 ? 9.716 -3.617 -16.059 1.00 84.25 103 VAL A CA 1
ATOM 819 C C . VAL A 1 103 ? 10.361 -4.453 -14.962 1.00 84.25 103 VAL A C 1
ATOM 821 O O . VAL A 1 103 ? 11.374 -5.103 -15.212 1.00 84.25 103 VAL A O 1
ATOM 824 N N . GLN A 1 104 ? 9.841 -4.396 -13.738 1.00 81.56 104 GLN A N 1
ATOM 825 C CA . GLN A 1 104 ? 10.530 -4.961 -12.583 1.00 81.56 104 GLN A CA 1
ATOM 826 C C . GLN A 1 104 ? 10.204 -6.433 -12.402 1.00 81.56 104 GLN A C 1
ATOM 828 O O . GLN A 1 104 ? 9.072 -6.882 -12.585 1.00 81.56 104 GLN A O 1
ATOM 833 N N . LYS A 1 105 ? 11.214 -7.186 -11.968 1.00 84.81 105 LYS A N 1
ATOM 834 C CA . LYS A 1 105 ? 10.997 -8.552 -11.500 1.00 84.81 105 LYS A CA 1
ATOM 835 C C . LYS A 1 105 ? 10.252 -8.529 -10.155 1.00 84.81 105 LYS A C 1
ATOM 837 O O . LYS A 1 105 ? 10.393 -7.563 -9.396 1.00 84.81 105 LYS A O 1
ATOM 842 N N . PRO A 1 106 ? 9.511 -9.594 -9.804 1.00 83.06 106 PRO A N 1
ATOM 843 C CA . PRO A 1 106 ? 8.781 -9.640 -8.536 1.00 83.06 106 PRO A CA 1
ATOM 844 C C . PRO A 1 106 ? 9.660 -9.420 -7.291 1.00 83.06 106 PRO A C 1
ATOM 846 O O . PRO A 1 106 ? 9.263 -8.716 -6.365 1.00 83.06 106 PRO A O 1
ATOM 849 N N . ASP A 1 107 ? 10.889 -9.949 -7.288 1.00 85.25 107 ASP A N 1
ATOM 850 C CA . ASP A 1 107 ? 11.820 -9.796 -6.159 1.00 85.25 107 ASP A CA 1
ATOM 851 C C . ASP A 1 107 ? 12.361 -8.359 -6.024 1.00 85.25 107 ASP A C 1
ATOM 853 O O . ASP A 1 107 ? 12.548 -7.859 -4.916 1.00 85.25 107 ASP A O 1
ATOM 857 N N . GLU A 1 108 ? 12.570 -7.656 -7.140 1.00 87.00 108 GLU A N 1
ATOM 858 C CA . GLU A 1 108 ? 12.953 -6.236 -7.131 1.00 87.00 108 GLU A CA 1
ATOM 859 C C . GLU A 1 108 ? 11.785 -5.372 -6.645 1.00 87.00 108 GLU A C 1
ATOM 861 O O . GLU A 1 108 ? 11.969 -4.470 -5.828 1.00 87.00 108 GLU A O 1
ATOM 866 N N . THR A 1 109 ? 10.563 -5.719 -7.059 1.00 89.81 109 THR A N 1
ATOM 867 C CA . THR A 1 109 ? 9.335 -5.058 -6.602 1.00 89.81 109 THR A CA 1
ATOM 868 C C . THR A 1 109 ? 9.149 -5.186 -5.088 1.00 89.81 109 THR A C 1
ATOM 870 O O . THR A 1 109 ? 8.740 -4.218 -4.450 1.00 89.81 109 THR A O 1
ATOM 873 N N . ASN A 1 110 ? 9.535 -6.316 -4.480 1.00 91.62 110 ASN A N 1
ATOM 874 C CA . ASN A 1 110 ? 9.541 -6.469 -3.019 1.00 91.62 110 ASN A CA 1
ATOM 875 C C . ASN A 1 110 ? 10.448 -5.443 -2.324 1.00 91.62 110 ASN A C 1
ATOM 877 O O . ASN A 1 110 ? 10.073 -4.891 -1.288 1.00 91.62 110 ASN A O 1
ATOM 881 N N . ASN A 1 111 ? 11.637 -5.180 -2.873 1.00 90.69 111 ASN A N 1
ATOM 882 C CA . ASN A 1 111 ? 12.566 -4.203 -2.299 1.00 90.69 111 ASN A CA 1
ATOM 883 C C . ASN A 1 111 ? 11.996 -2.787 -2.394 1.00 90.69 111 ASN A C 1
ATOM 885 O O . ASN A 1 111 ? 11.974 -2.073 -1.392 1.00 90.69 111 ASN A O 1
ATOM 889 N N . LEU A 1 112 ? 11.435 -2.435 -3.554 1.00 91.75 112 LEU A N 1
ATOM 890 C CA . LEU A 1 112 ? 10.731 -1.169 -3.748 1.00 91.75 112 LEU A CA 1
ATOM 891 C C . LEU A 1 112 ? 9.572 -1.045 -2.746 1.00 91.75 112 LEU A C 1
ATOM 893 O O . LEU A 1 112 ? 9.488 -0.077 -1.999 1.00 91.75 112 LEU A O 1
ATOM 897 N N . PHE A 1 113 ? 8.722 -2.062 -2.614 1.00 94.06 113 PHE A N 1
ATOM 898 C CA . PHE A 1 113 ? 7.636 -2.035 -1.636 1.00 94.06 113 PHE A CA 1
ATOM 899 C C . PHE A 1 113 ? 8.147 -1.776 -0.210 1.00 94.06 113 PHE A C 1
ATOM 901 O O . PHE A 1 113 ? 7.607 -0.924 0.497 1.00 94.06 113 PHE A O 1
ATOM 908 N N . ARG A 1 114 ? 9.211 -2.467 0.221 1.00 93.25 114 ARG A N 1
ATOM 909 C CA . ARG A 1 114 ? 9.794 -2.287 1.561 1.00 93.25 114 ARG A CA 1
ATOM 910 C C . ARG A 1 114 ? 10.311 -0.872 1.780 1.00 93.25 114 ARG A C 1
ATOM 912 O O . ARG A 1 114 ? 10.015 -0.295 2.822 1.00 93.25 114 ARG A O 1
ATOM 919 N N . GLU A 1 115 ? 11.041 -0.321 0.817 1.00 91.44 115 GLU A N 1
ATOM 920 C CA . GLU A 1 115 ? 11.584 1.036 0.897 1.00 91.44 115 GLU A CA 1
ATOM 921 C C . GLU A 1 115 ? 10.472 2.085 0.963 1.00 91.44 115 GLU A C 1
ATOM 923 O O . GLU A 1 115 ? 10.478 2.934 1.854 1.00 91.44 115 GLU A O 1
ATOM 928 N N . ALA A 1 116 ? 9.473 2.001 0.079 1.00 91.81 116 ALA A N 1
ATOM 929 C CA . ALA A 1 116 ? 8.356 2.946 0.065 1.00 91.81 116 ALA A CA 1
ATOM 930 C C . ALA A 1 116 ? 7.502 2.832 1.335 1.00 91.81 116 ALA A C 1
ATOM 932 O O . ALA A 1 116 ? 7.024 3.846 1.846 1.00 91.81 116 ALA A O 1
ATOM 933 N N . PHE A 1 117 ? 7.344 1.624 1.884 1.00 93.75 117 PHE A N 1
ATOM 934 C CA . PHE A 1 117 ? 6.690 1.414 3.173 1.00 93.75 117 PHE A CA 1
ATOM 935 C C . PHE A 1 117 ? 7.479 2.057 4.323 1.00 93.75 117 PHE A C 1
ATOM 937 O O . PHE A 1 117 ? 6.909 2.758 5.164 1.00 93.75 117 PHE A O 1
ATOM 944 N N . ASP A 1 118 ? 8.801 1.889 4.338 1.00 91.19 118 ASP A N 1
ATOM 945 C CA . ASP A 1 118 ? 9.659 2.499 5.353 1.00 91.19 118 ASP A CA 1
ATOM 946 C C . ASP A 1 118 ? 9.646 4.031 5.250 1.00 91.19 118 ASP A C 1
ATOM 948 O O . ASP A 1 118 ? 9.606 4.709 6.276 1.00 91.19 118 ASP A O 1
ATOM 952 N N . ILE A 1 119 ? 9.587 4.591 4.037 1.00 89.50 119 ILE A N 1
ATOM 953 C CA . ILE A 1 119 ? 9.385 6.030 3.822 1.00 89.50 119 ILE A CA 1
ATOM 954 C C . ILE A 1 119 ? 8.015 6.454 4.359 1.00 89.50 119 ILE A C 1
ATOM 956 O O . ILE A 1 119 ? 7.962 7.338 5.212 1.00 89.50 119 ILE A O 1
ATOM 960 N N . MET A 1 120 ? 6.922 5.809 3.929 1.00 90.00 120 MET A N 1
ATOM 961 C CA . MET A 1 120 ? 5.539 6.140 4.321 1.00 90.00 120 MET A CA 1
ATOM 962 C C . MET A 1 120 ? 5.385 6.251 5.836 1.00 90.00 120 MET A C 1
ATOM 964 O O . MET A 1 120 ? 4.673 7.123 6.336 1.00 90.00 120 MET A O 1
ATOM 968 N N . THR A 1 121 ? 6.076 5.379 6.562 1.00 87.12 121 THR A N 1
ATOM 969 C CA . THR A 1 121 ? 5.965 5.289 8.012 1.00 87.12 121 THR A CA 1
ATOM 970 C C . THR A 1 121 ? 6.910 6.218 8.778 1.00 87.12 121 THR A C 1
ATOM 972 O O . THR A 1 121 ? 6.786 6.329 9.999 1.00 87.12 121 THR A O 1
ATOM 975 N N . ARG A 1 122 ? 7.845 6.885 8.092 1.00 83.31 122 ARG A N 1
ATOM 976 C CA . ARG A 1 122 ? 8.769 7.887 8.651 1.00 83.31 122 ARG A CA 1
ATOM 977 C C . ARG A 1 122 ? 8.353 9.326 8.346 1.00 83.31 122 ARG A C 1
ATOM 979 O O . ARG A 1 122 ? 8.947 10.240 8.910 1.00 83.31 122 ARG A O 1
ATOM 986 N N . VAL A 1 123 ? 7.368 9.547 7.470 1.00 73.69 123 VAL A N 1
ATOM 987 C CA . VAL A 1 123 ? 6.875 10.896 7.145 1.00 73.69 123 VAL A CA 1
ATOM 988 C C . VAL A 1 123 ? 6.193 11.500 8.382 1.00 73.69 123 VAL A C 1
ATOM 990 O O . VAL A 1 123 ? 5.182 10.964 8.840 1.00 73.69 123 VAL A O 1
ATOM 993 N N . PRO A 1 124 ? 6.720 12.602 8.947 1.00 62.62 124 PRO A N 1
ATOM 994 C CA . PRO A 1 124 ? 6.134 13.227 10.125 1.00 62.62 124 PRO A CA 1
ATOM 995 C C . PRO A 1 124 ? 4.867 14.02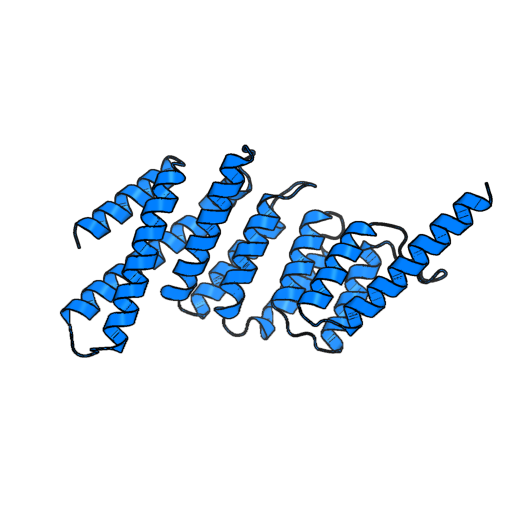5 9.774 1.00 62.62 124 PRO A C 1
ATOM 997 O O . PRO A 1 124 ? 4.761 14.605 8.694 1.00 62.62 124 PRO A O 1
ATOM 1000 N N . GLY A 1 125 ? 3.938 14.134 10.731 1.00 60.22 125 GLY A N 1
ATOM 1001 C CA . GLY A 1 125 ? 2.819 15.084 10.690 1.00 60.22 125 GLY A CA 1
ATOM 1002 C C . GLY A 1 125 ? 1.424 14.460 10.800 1.00 60.22 125 GLY A C 1
ATOM 1003 O O . GLY A 1 125 ? 1.191 13.325 10.391 1.00 60.22 125 GLY A O 1
ATOM 1004 N N . ASN A 1 126 ? 0.482 15.238 11.341 1.00 54.00 126 ASN A N 1
ATOM 1005 C CA . ASN A 1 126 ? -0.892 14.796 11.617 1.00 54.00 126 ASN A CA 1
ATOM 1006 C C . ASN A 1 126 ? -1.780 14.704 10.364 1.00 54.00 126 ASN A C 1
ATOM 1008 O O . ASN A 1 126 ? -2.743 13.946 10.366 1.00 54.00 126 ASN A O 1
ATOM 1012 N N . GLU A 1 127 ? -1.450 15.427 9.289 1.00 61.66 127 GLU A N 1
ATOM 1013 C CA . GLU A 1 127 ? -2.232 15.414 8.040 1.00 61.66 127 GLU A CA 1
ATOM 1014 C C . GLU A 1 127 ? -1.694 14.416 6.994 1.00 61.66 127 GLU A C 1
ATOM 1016 O O . GLU A 1 127 ? -2.402 14.089 6.049 1.00 61.66 127 GLU A O 1
ATOM 1021 N N . ASN A 1 128 ? -0.453 13.931 7.168 1.00 68.38 128 ASN A N 1
ATOM 1022 C CA . ASN A 1 128 ? 0.302 12.955 6.354 1.00 68.38 128 ASN A CA 1
ATOM 1023 C C . ASN A 1 128 ? -0.175 12.728 4.895 1.00 68.38 128 ASN A C 1
ATOM 1025 O O . ASN A 1 128 ? -0.362 11.589 4.453 1.00 68.38 128 ASN A O 1
ATOM 1029 N N . HIS A 1 129 ? -0.336 13.808 4.123 1.00 77.94 129 HIS A N 1
ATOM 1030 C CA . HIS A 1 129 ? -0.678 13.761 2.695 1.00 77.94 129 HIS A CA 1
ATOM 1031 C C . HIS A 1 129 ? 0.326 12.913 1.901 1.00 77.94 129 HIS A C 1
ATOM 1033 O O . HIS A 1 129 ? -0.048 12.137 1.022 1.00 77.94 129 HIS A O 1
ATOM 1039 N N . GLY A 1 130 ? 1.605 13.010 2.263 1.00 79.44 130 GLY A N 1
ATOM 1040 C CA . GLY A 1 130 ? 2.666 12.187 1.704 1.00 79.44 130 GLY A CA 1
ATOM 1041 C C . GLY A 1 130 ? 2.445 10.685 1.921 1.00 79.44 130 GLY A C 1
ATOM 1042 O O . GLY A 1 130 ? 2.556 9.894 0.985 1.00 79.44 130 GLY A O 1
ATOM 1043 N N . GLY A 1 131 ? 2.053 10.286 3.130 1.00 85.81 131 GLY A N 1
ATOM 1044 C CA . GLY A 1 131 ? 1.724 8.901 3.448 1.00 85.81 131 GLY A CA 1
ATOM 1045 C C . GLY A 1 131 ? 0.533 8.370 2.651 1.00 85.81 131 GLY A C 1
ATOM 1046 O O . GLY A 1 131 ? 0.556 7.219 2.234 1.00 85.81 131 GLY A O 1
ATOM 1047 N N . GLN A 1 132 ? -0.467 9.206 2.351 1.00 86.94 132 GLN A N 1
ATOM 1048 C CA . GLN A 1 132 ? -1.600 8.809 1.500 1.00 86.94 132 GLN A CA 1
ATOM 1049 C C . GLN A 1 132 ? -1.186 8.570 0.039 1.00 86.94 132 GLN A C 1
ATOM 1051 O O . GLN A 1 132 ? -1.689 7.651 -0.612 1.00 86.94 132 GLN A O 1
ATOM 1056 N N . LEU A 1 133 ? -0.261 9.380 -0.484 1.00 88.31 133 LEU A N 1
ATOM 1057 C CA . LEU A 1 133 ? 0.301 9.191 -1.823 1.00 88.31 133 LEU A CA 1
ATOM 1058 C C . LEU A 1 133 ? 1.063 7.866 -1.916 1.00 88.31 133 LEU A C 1
ATOM 1060 O O . LEU A 1 133 ? 0.845 7.089 -2.849 1.00 88.31 133 LEU A O 1
ATOM 1064 N N . LEU A 1 134 ? 1.898 7.584 -0.914 1.00 90.38 134 LEU A N 1
ATOM 1065 C CA . LEU A 1 134 ? 2.648 6.333 -0.830 1.00 90.38 134 LEU A CA 1
ATOM 1066 C C . LEU A 1 134 ? 1.747 5.129 -0.580 1.00 90.38 134 LEU A C 1
ATOM 1068 O O . LEU A 1 134 ? 1.978 4.081 -1.168 1.00 90.38 134 LEU A O 1
ATOM 1072 N N . LEU A 1 135 ? 0.677 5.278 0.198 1.00 93.06 135 LEU A N 1
ATOM 1073 C CA . LEU A 1 135 ? -0.329 4.238 0.368 1.00 93.06 135 LEU A CA 1
ATOM 1074 C C . LEU A 1 135 ? -0.931 3.826 -0.982 1.00 93.06 135 LEU A C 1
ATOM 1076 O O . LEU A 1 135 ? -1.036 2.634 -1.272 1.00 93.06 135 LEU A O 1
ATOM 1080 N N . ALA A 1 136 ? -1.320 4.793 -1.818 1.00 91.88 136 ALA A N 1
ATOM 1081 C CA . ALA A 1 136 ? -1.875 4.510 -3.140 1.00 91.88 136 ALA A CA 1
ATOM 1082 C C . ALA A 1 136 ? -0.849 3.825 -4.058 1.00 91.88 136 ALA A C 1
ATOM 1084 O O . ALA A 1 136 ? -1.184 2.865 -4.754 1.00 91.88 136 ALA A O 1
ATOM 1085 N N . TYR A 1 137 ? 0.402 4.287 -4.021 1.00 93.00 137 TYR A N 1
ATOM 1086 C CA . TYR A 1 137 ? 1.514 3.683 -4.749 1.00 93.00 137 TYR A CA 1
ATOM 1087 C C . TYR A 1 137 ? 1.769 2.230 -4.320 1.00 93.00 137 TYR A C 1
ATOM 1089 O O . TYR A 1 137 ? 1.706 1.330 -5.153 1.00 93.00 137 TYR A O 1
ATOM 1097 N N . LEU A 1 138 ? 1.960 1.991 -3.019 1.00 95.25 138 LEU A N 1
ATOM 1098 C CA . LEU A 1 138 ? 2.191 0.671 -2.424 1.00 95.25 138 LEU A CA 1
ATOM 1099 C C .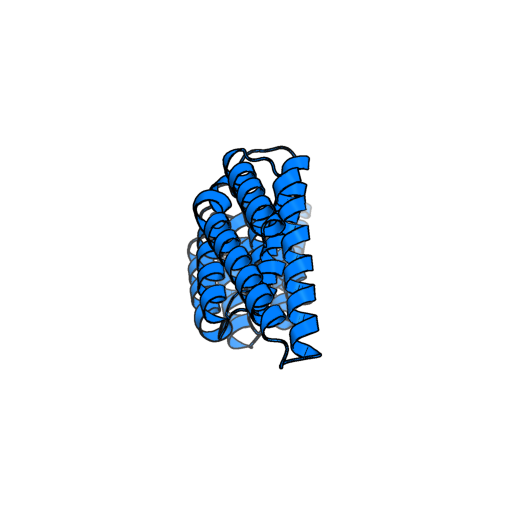 LEU A 1 138 ? 1.046 -0.292 -2.741 1.00 95.25 138 LEU A C 1
ATOM 1101 O O . LEU A 1 138 ? 1.291 -1.412 -3.174 1.00 95.25 138 LEU A O 1
ATOM 1105 N N . SER A 1 139 ? -0.202 0.172 -2.619 1.00 95.19 139 SER A N 1
ATOM 1106 C CA . SER A 1 139 ? -1.385 -0.622 -2.989 1.00 95.19 139 SER A CA 1
ATOM 1107 C C . SER A 1 139 ? -1.360 -1.043 -4.464 1.00 95.19 139 SER A C 1
ATOM 1109 O O . SER A 1 139 ? -1.848 -2.115 -4.802 1.00 95.19 139 SER A O 1
ATOM 1111 N N . SER A 1 140 ? -0.802 -0.204 -5.343 1.00 94.25 140 SER A N 1
ATOM 1112 C CA . SER A 1 140 ? -0.744 -0.462 -6.787 1.00 94.25 140 SER A CA 1
ATOM 1113 C C . SER A 1 140 ? 0.368 -1.441 -7.168 1.00 94.25 140 SER A C 1
ATOM 1115 O O . SER A 1 140 ? 0.193 -2.210 -8.106 1.00 94.25 140 SER A O 1
ATOM 1117 N N . ILE A 1 141 ? 1.502 -1.429 -6.458 1.00 94.56 141 ILE A N 1
ATOM 1118 C CA . ILE A 1 141 ? 2.624 -2.344 -6.734 1.00 94.56 141 ILE A CA 1
ATOM 1119 C C . ILE A 1 141 ? 2.533 -3.669 -5.959 1.00 94.56 141 ILE A C 1
ATOM 1121 O O . ILE A 1 141 ? 3.210 -4.630 -6.319 1.00 94.56 141 ILE A O 1
ATOM 1125 N N . ALA A 1 142 ? 1.677 -3.751 -4.934 1.00 94.69 142 ALA A N 1
ATOM 1126 C CA . ALA A 1 142 ? 1.483 -4.953 -4.120 1.00 94.69 142 ALA A CA 1
ATOM 1127 C C . ALA A 1 142 ? 1.187 -6.232 -4.929 1.00 94.69 142 ALA A C 1
ATOM 1129 O O . ALA A 1 142 ? 1.818 -7.246 -4.644 1.00 94.69 142 ALA A O 1
ATOM 1130 N N . PRO A 1 143 ? 0.319 -6.227 -5.966 1.00 92.62 143 PRO A N 1
ATOM 1131 C CA . PRO A 1 143 ? 0.036 -7.438 -6.747 1.00 92.62 143 PRO A CA 1
ATOM 1132 C C . PRO A 1 143 ? 1.241 -7.971 -7.535 1.00 92.62 143 PRO A C 1
ATOM 1134 O O . PRO A 1 143 ? 1.222 -9.107 -7.998 1.00 92.62 143 PRO A O 1
ATOM 1137 N N . HIS A 1 144 ? 2.275 -7.145 -7.715 1.00 92.12 144 HIS A N 1
ATOM 1138 C CA . HIS A 1 144 ? 3.504 -7.491 -8.430 1.00 92.12 144 HIS A CA 1
ATOM 1139 C C . HIS A 1 144 ? 4.630 -7.932 -7.482 1.00 92.12 144 HIS A C 1
ATOM 1141 O O . HIS A 1 144 ? 5.703 -8.326 -7.937 1.00 92.12 144 HIS A O 1
ATOM 1147 N N . CYS A 1 145 ? 4.395 -7.873 -6.170 1.00 92.56 145 CYS A N 1
ATOM 1148 C CA . CYS A 1 145 ? 5.302 -8.375 -5.147 1.00 92.56 145 CYS A CA 1
ATOM 1149 C C . CYS A 1 145 ? 5.215 -9.904 -5.059 1.00 92.56 145 CYS A C 1
ATOM 1151 O O . CYS A 1 145 ? 4.136 -10.487 -5.160 1.00 92.56 145 CYS A O 1
ATOM 1153 N N . ARG A 1 146 ? 6.349 -10.566 -4.820 1.00 91.19 146 ARG A N 1
ATOM 1154 C CA . ARG A 1 146 ? 6.387 -12.015 -4.590 1.00 91.19 146 ARG A CA 1
ATOM 1155 C C . ARG A 1 146 ? 6.225 -12.325 -3.108 1.00 91.19 146 ARG A C 1
ATOM 1157 O O . ARG A 1 146 ? 6.949 -11.745 -2.297 1.00 91.19 146 ARG A O 1
ATOM 1164 N N . ASN A 1 147 ? 5.352 -13.279 -2.784 1.00 90.31 147 ASN A N 1
ATOM 1165 C CA . ASN A 1 147 ? 5.158 -13.793 -1.425 1.00 90.31 147 ASN A CA 1
ATOM 1166 C C . ASN A 1 147 ? 4.926 -12.672 -0.395 1.00 90.31 147 ASN A C 1
ATOM 1168 O O . ASN A 1 147 ? 5.490 -12.678 0.699 1.00 90.31 147 ASN A O 1
ATOM 1172 N N . LEU A 1 148 ? 4.176 -11.633 -0.779 1.00 91.56 148 LEU A N 1
ATOM 1173 C CA . LEU A 1 148 ? 3.945 -10.467 0.076 1.00 91.56 148 LEU A CA 1
ATOM 1174 C C . LEU A 1 148 ? 3.245 -10.869 1.385 1.00 91.56 148 LEU A C 1
ATOM 1176 O O . LEU A 1 148 ? 3.567 -10.351 2.449 1.00 91.56 148 LEU A O 1
ATOM 1180 N N . ASP A 1 149 ? 2.340 -11.836 1.297 1.00 90.06 149 ASP A N 1
ATOM 1181 C CA . ASP A 1 149 ? 1.599 -12.462 2.387 1.00 90.06 149 ASP A CA 1
ATOM 1182 C C . ASP A 1 149 ? 2.483 -13.184 3.416 1.00 90.06 149 ASP A C 1
ATOM 1184 O O . ASP A 1 149 ? 2.100 -13.261 4.579 1.00 90.06 149 ASP A O 1
ATOM 1188 N N . GLU A 1 150 ? 3.677 -13.648 3.040 1.00 90.75 150 GLU A N 1
ATOM 1189 C CA . GLU A 1 150 ? 4.577 -14.356 3.962 1.00 90.75 150 GLU A CA 1
ATOM 1190 C C . GLU A 1 150 ? 5.315 -13.412 4.924 1.00 90.75 150 GLU A C 1
ATOM 1192 O O . GLU A 1 150 ? 5.605 -13.787 6.058 1.00 90.75 150 GLU A O 1
ATOM 1197 N N . TRP A 1 151 ? 5.650 -12.191 4.493 1.00 92.62 151 TRP A N 1
ATOM 1198 C CA . TRP A 1 151 ? 6.534 -11.302 5.267 1.00 92.62 151 TRP A CA 1
ATOM 1199 C C . TRP A 1 151 ? 5.923 -9.945 5.616 1.00 92.62 151 TRP A C 1
ATOM 1201 O O . TRP A 1 151 ? 6.316 -9.333 6.614 1.00 92.62 151 TRP A O 1
ATOM 1211 N N . PHE A 1 152 ? 4.995 -9.426 4.807 1.00 95.94 152 PHE A N 1
ATOM 1212 C CA . PHE A 1 152 ? 4.432 -8.099 5.038 1.00 95.94 152 PHE A CA 1
ATOM 1213 C C . PHE A 1 152 ? 3.495 -8.024 6.250 1.00 95.94 152 PHE A C 1
ATOM 1215 O O . PHE A 1 152 ? 3.611 -7.030 6.972 1.00 95.94 152 PHE A O 1
ATOM 1222 N N . PRO A 1 153 ? 2.624 -9.019 6.541 1.00 95.88 153 PRO A N 1
ATOM 1223 C CA . PRO A 1 153 ? 1.735 -8.945 7.698 1.00 95.88 153 PRO A CA 1
ATOM 1224 C C . PRO A 1 153 ? 2.490 -8.681 9.000 1.00 95.88 153 PRO A C 1
ATOM 1226 O O . PRO A 1 153 ? 2.137 -7.754 9.726 1.00 95.88 153 PRO A O 1
ATOM 1229 N N . GLU A 1 154 ? 3.579 -9.412 9.252 1.00 95.56 154 GLU A N 1
ATOM 1230 C CA . GLU A 1 154 ? 4.403 -9.208 10.448 1.00 95.56 154 GLU A CA 1
ATOM 1231 C C . GLU A 1 154 ? 4.988 -7.798 10.502 1.00 95.56 154 GLU A C 1
ATOM 1233 O O . GLU A 1 154 ? 4.788 -7.082 11.484 1.00 95.56 154 GLU A O 1
ATOM 1238 N N . LYS A 1 155 ? 5.632 -7.347 9.417 1.00 95.19 155 LYS A N 1
ATOM 1239 C CA . LYS A 1 155 ? 6.220 -6.001 9.354 1.00 95.19 155 LYS A CA 1
ATOM 1240 C C . LYS A 1 155 ? 5.162 -4.909 9.564 1.00 95.19 155 LYS A C 1
ATOM 1242 O O . LYS A 1 155 ? 5.416 -3.928 10.265 1.00 95.19 155 LYS A O 1
ATOM 1247 N N . GLY A 1 156 ? 3.978 -5.072 8.975 1.00 95.38 156 GLY A N 1
ATOM 1248 C CA . GLY A 1 156 ? 2.867 -4.134 9.106 1.00 95.38 156 GLY A CA 1
ATOM 1249 C C . GLY A 1 156 ? 2.281 -4.105 10.518 1.00 95.38 156 GLY A C 1
ATOM 1250 O O . GLY A 1 156 ? 2.074 -3.019 11.059 1.00 95.38 156 GLY A O 1
ATOM 1251 N N . PHE A 1 157 ? 2.067 -5.265 11.148 1.00 96.00 157 PHE A N 1
ATOM 1252 C CA . PHE A 1 157 ? 1.556 -5.341 12.520 1.00 96.00 157 PHE A CA 1
ATOM 1253 C C . PHE A 1 157 ? 2.540 -4.780 13.543 1.00 96.00 157 PHE A C 1
ATOM 1255 O O . PHE A 1 157 ? 2.121 -4.003 14.402 1.00 96.00 157 PHE A O 1
ATOM 1262 N N . THR A 1 158 ? 3.835 -5.095 13.429 1.00 95.00 158 THR A N 1
ATOM 1263 C CA . THR A 1 158 ? 4.872 -4.450 14.249 1.00 95.00 158 THR A CA 1
ATOM 1264 C C . THR A 1 158 ? 4.783 -2.937 14.103 1.00 95.00 158 THR A C 1
ATOM 1266 O O . THR A 1 158 ? 4.749 -2.209 15.093 1.00 95.00 158 THR A O 1
ATOM 1269 N N . ARG A 1 159 ? 4.631 -2.441 12.868 1.00 93.12 159 ARG A N 1
ATOM 1270 C CA . ARG A 1 159 ? 4.576 -0.999 12.655 1.00 93.12 159 ARG A CA 1
ATOM 1271 C C . ARG A 1 159 ? 3.326 -0.345 13.239 1.00 93.12 159 ARG A C 1
ATOM 1273 O O . ARG A 1 159 ? 3.450 0.722 13.832 1.00 93.12 159 ARG A O 1
ATOM 1280 N N . LEU A 1 160 ? 2.156 -0.978 13.131 1.00 93.44 160 LEU A N 1
ATOM 1281 C CA . LEU A 1 160 ? 0.935 -0.501 13.792 1.00 93.44 160 LEU A CA 1
ATOM 1282 C C . LEU A 1 160 ? 1.122 -0.364 15.305 1.00 93.44 160 LEU A C 1
ATOM 1284 O O . LEU A 1 160 ? 0.660 0.614 15.895 1.00 93.44 160 LEU A O 1
ATOM 1288 N N . GLN A 1 161 ? 1.813 -1.319 15.930 1.00 91.50 161 GLN A N 1
ATOM 1289 C CA . GLN A 1 161 ? 2.090 -1.280 17.362 1.00 91.50 161 GLN A CA 1
ATOM 1290 C C . GLN A 1 161 ? 3.024 -0.124 17.740 1.00 91.50 161 GLN A C 1
ATOM 1292 O O . GLN A 1 161 ? 2.765 0.548 18.740 1.00 91.50 161 GLN A O 1
ATOM 1297 N N . ASP A 1 162 ? 4.032 0.158 16.913 1.00 89.62 162 ASP A N 1
ATOM 1298 C CA . ASP A 1 162 ? 4.993 1.244 17.135 1.00 89.62 162 ASP A CA 1
ATOM 1299 C C . ASP A 1 162 ? 4.395 2.641 16.903 1.00 89.62 162 ASP A C 1
ATOM 1301 O O . ASP A 1 162 ? 4.839 3.625 17.494 1.00 89.62 162 ASP A O 1
ATOM 1305 N N . THR A 1 163 ? 3.400 2.767 16.017 1.00 83.56 163 THR A N 1
ATOM 1306 C CA . THR A 1 163 ? 2.901 4.072 15.548 1.00 83.56 163 THR A CA 1
ATOM 1307 C C . THR A 1 163 ? 1.561 4.486 16.147 1.00 83.56 163 THR A C 1
ATOM 1309 O O . THR A 1 163 ? 0.917 5.377 15.598 1.00 83.56 163 THR A O 1
ATOM 1312 N N . LYS A 1 164 ? 1.120 3.900 17.269 1.00 80.31 164 LYS A N 1
ATOM 1313 C CA . LYS A 1 164 ? -0.193 4.206 17.888 1.00 80.31 164 LYS A CA 1
ATOM 1314 C C . LYS A 1 164 ? -0.413 5.698 18.171 1.00 80.31 164 LYS A C 1
ATOM 1316 O O . LYS A 1 164 ? -1.540 6.172 18.120 1.00 80.31 164 LYS A O 1
ATOM 1321 N N . GLN A 1 165 ? 0.662 6.444 18.431 1.00 82.06 165 GLN A N 1
ATOM 1322 C CA . GLN A 1 165 ? 0.614 7.889 18.693 1.00 82.06 165 GLN A CA 1
ATOM 1323 C C . GLN A 1 165 ? 0.532 8.742 17.413 1.00 82.06 165 GLN A C 1
ATOM 1325 O O . GLN A 1 165 ? 0.150 9.908 17.469 1.00 82.06 165 GLN A O 1
ATOM 1330 N N . SER A 1 166 ? 0.876 8.183 16.248 1.00 87.69 166 SER A N 1
ATOM 1331 C CA . SER A 1 166 ? 0.823 8.869 14.954 1.00 87.69 166 SER A CA 1
ATOM 1332 C C . SER A 1 166 ? -0.410 8.414 14.177 1.00 87.69 166 SER A C 1
ATOM 1334 O O . SER A 1 166 ? -0.345 7.495 13.361 1.00 87.69 166 SER A O 1
ATOM 1336 N N . VAL A 1 167 ? -1.537 9.088 14.422 1.00 90.06 167 VAL A N 1
ATOM 1337 C CA . VAL A 1 167 ? -2.862 8.750 13.868 1.00 90.06 167 VAL A CA 1
ATOM 1338 C C . VAL A 1 167 ? -2.822 8.492 12.359 1.00 90.06 167 VAL A C 1
ATOM 1340 O O . VAL A 1 167 ? -3.281 7.452 11.895 1.00 90.06 167 VAL A O 1
ATOM 1343 N N . ALA A 1 168 ? -2.239 9.401 11.576 1.00 89.06 168 ALA A N 1
ATOM 1344 C CA . ALA A 1 168 ? -2.227 9.264 10.122 1.00 89.06 168 ALA A CA 1
ATOM 1345 C C . ALA A 1 168 ? -1.348 8.095 9.639 1.00 89.06 168 ALA A C 1
ATOM 1347 O O . ALA A 1 168 ? -1.730 7.370 8.721 1.00 89.06 168 ALA A O 1
ATOM 1348 N N . THR A 1 169 ? -0.193 7.872 10.272 1.00 90.25 169 THR A N 1
ATOM 1349 C CA . THR A 1 169 ? 0.688 6.734 9.959 1.00 90.25 169 THR A C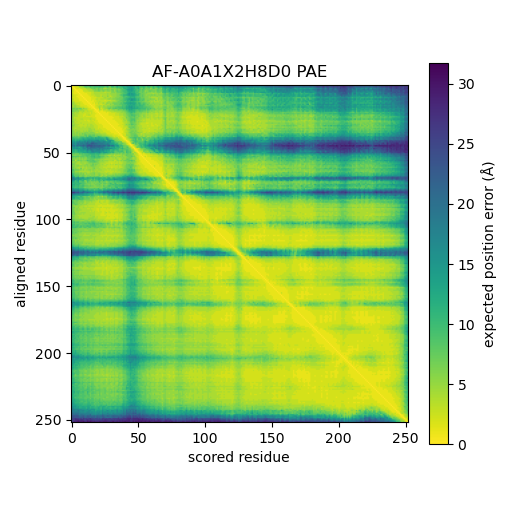A 1
ATOM 1350 C C . THR A 1 169 ? 0.032 5.407 10.318 1.00 90.25 169 THR A C 1
ATOM 1352 O O . THR A 1 169 ? 0.095 4.461 9.530 1.00 90.25 169 THR A O 1
ATOM 1355 N N . PHE A 1 170 ? -0.640 5.353 11.471 1.00 93.25 170 PHE A N 1
ATOM 1356 C CA . PHE A 1 170 ? -1.400 4.190 11.907 1.00 93.25 170 PHE A CA 1
ATOM 1357 C C . PHE A 1 170 ? -2.497 3.852 10.892 1.00 93.25 170 PHE A C 1
ATOM 1359 O O . PHE A 1 170 ? -2.530 2.740 10.375 1.00 93.25 170 PHE A O 1
ATOM 1366 N N . VAL A 1 171 ? -3.336 4.829 10.529 1.00 94.00 171 VAL A N 1
ATOM 1367 C CA . VAL A 1 171 ? -4.429 4.634 9.562 1.00 94.00 171 VAL A CA 1
ATOM 1368 C C . VAL A 1 171 ? -3.903 4.200 8.194 1.00 94.00 171 VAL A C 1
ATOM 1370 O O . VAL A 1 171 ? -4.415 3.237 7.630 1.00 94.00 171 VAL A O 1
ATOM 1373 N N . ASN A 1 172 ? -2.862 4.849 7.666 1.00 94.12 172 ASN A N 1
ATOM 1374 C CA . ASN A 1 172 ? -2.296 4.474 6.367 1.00 94.12 172 ASN A CA 1
ATOM 1375 C C . ASN A 1 172 ? -1.723 3.047 6.384 1.00 94.12 172 ASN A C 1
ATOM 1377 O O . ASN A 1 172 ? -1.939 2.287 5.444 1.00 94.12 172 ASN A O 1
ATOM 1381 N N . THR A 1 173 ? -1.038 2.658 7.462 1.00 95.31 173 THR A N 1
ATOM 1382 C CA . THR A 1 173 ? -0.500 1.297 7.627 1.00 95.31 173 THR A CA 1
ATOM 1383 C C . THR A 1 173 ? -1.624 0.267 7.742 1.00 95.31 173 THR A C 1
ATOM 1385 O O . THR A 1 173 ? -1.565 -0.780 7.099 1.00 95.31 173 THR A O 1
ATOM 1388 N N . ALA A 1 174 ? -2.674 0.585 8.505 1.00 96.62 174 ALA A N 1
ATOM 1389 C CA . ALA A 1 174 ? -3.843 -0.268 8.676 1.00 96.62 174 ALA A CA 1
ATOM 1390 C C . ALA A 1 174 ? -4.533 -0.506 7.329 1.00 96.62 174 ALA A C 1
ATOM 1392 O O . ALA A 1 174 ? -4.765 -1.649 6.945 1.00 96.62 174 ALA A O 1
ATOM 1393 N N . ILE A 1 175 ? -4.780 0.562 6.567 1.00 96.88 175 ILE A N 1
ATOM 1394 C CA . ILE A 1 175 ? -5.361 0.462 5.227 1.00 96.88 175 ILE A CA 1
ATOM 1395 C C . ILE A 1 175 ? -4.460 -0.366 4.307 1.00 96.88 175 ILE A C 1
ATOM 1397 O O . ILE A 1 175 ? -4.962 -1.224 3.589 1.00 96.88 175 ILE A O 1
ATOM 1401 N N . LEU A 1 176 ? -3.139 -0.170 4.333 1.00 97.06 176 LEU A N 1
ATOM 1402 C CA . LEU A 1 176 ? -2.244 -0.950 3.479 1.00 97.06 176 LEU A CA 1
ATOM 1403 C C . LEU A 1 176 ? -2.326 -2.454 3.778 1.00 97.06 176 LEU A C 1
ATOM 1405 O O . LEU A 1 176 ? -2.405 -3.243 2.840 1.00 97.06 176 LEU A O 1
ATOM 1409 N N . LEU A 1 177 ? -2.362 -2.851 5.053 1.00 96.94 177 LEU A N 1
ATOM 1410 C CA . LEU A 1 177 ? -2.571 -4.249 5.447 1.00 96.94 177 LEU A CA 1
ATOM 1411 C C . LEU A 1 177 ? -3.897 -4.795 4.904 1.00 96.94 177 LEU A C 1
ATOM 1413 O O . LEU A 1 177 ? -3.899 -5.846 4.270 1.00 96.94 177 LEU A O 1
ATOM 1417 N N . LEU A 1 178 ? -4.999 -4.054 5.061 1.00 96.94 178 LEU A N 1
ATOM 1418 C CA . LEU A 1 178 ? -6.315 -4.466 4.551 1.00 96.94 178 LEU A CA 1
ATOM 1419 C C . LEU A 1 178 ? -6.313 -4.698 3.033 1.00 96.94 178 LEU A C 1
ATOM 1421 O O . LEU A 1 178 ? -6.975 -5.608 2.539 1.00 96.94 178 LEU A O 1
ATOM 1425 N N . ARG A 1 179 ? -5.554 -3.884 2.293 1.00 95.56 179 ARG A N 1
ATOM 1426 C CA . ARG A 1 179 ? -5.474 -3.942 0.827 1.00 95.56 179 ARG A CA 1
ATOM 1427 C C . ARG A 1 179 ? -4.602 -5.064 0.283 1.00 95.56 179 ARG A C 1
ATOM 1429 O O . ARG A 1 179 ? -4.743 -5.411 -0.886 1.00 95.56 179 ARG A O 1
ATOM 1436 N N . THR A 1 180 ? -3.659 -5.556 1.081 1.00 94.56 180 THR A N 1
ATOM 1437 C CA . THR A 1 180 ? -2.552 -6.392 0.588 1.00 94.56 180 THR A CA 1
ATOM 1438 C C . THR A 1 180 ? -2.468 -7.759 1.251 1.00 94.56 180 THR A C 1
ATOM 1440 O O . THR A 1 180 ? -1.815 -8.645 0.709 1.00 94.56 180 THR A O 1
ATOM 1443 N N . VAL A 1 181 ? -3.140 -7.954 2.387 1.00 94.25 181 VAL A N 1
ATOM 1444 C CA . VAL A 1 181 ? -3.118 -9.204 3.151 1.00 94.25 181 VAL A CA 1
ATOM 1445 C C . VAL A 1 181 ? -4.449 -9.938 3.007 1.00 94.25 181 VAL A C 1
ATOM 1447 O O . VAL A 1 181 ? -5.519 -9.329 2.994 1.00 94.25 181 VAL A O 1
ATOM 1450 N N . ALA A 1 182 ? -4.387 -11.266 2.902 1.00 92.31 182 ALA A N 1
ATOM 1451 C CA . ALA A 1 182 ? -5.575 -12.109 2.865 1.00 92.31 182 ALA A CA 1
ATOM 1452 C C . ALA A 1 182 ? -6.290 -12.130 4.238 1.00 92.31 182 ALA A C 1
ATOM 1454 O O . ALA A 1 182 ? -5.630 -12.300 5.267 1.00 92.31 182 ALA A O 1
ATOM 1455 N N . PRO A 1 183 ? -7.630 -12.011 4.284 1.00 93.44 183 PRO A N 1
ATOM 1456 C CA . PRO A 1 183 ? -8.387 -11.891 5.531 1.00 93.44 183 PRO A CA 1
ATOM 1457 C C . PRO A 1 183 ? -8.643 -13.251 6.202 1.00 93.44 183 PRO A C 1
ATOM 1459 O O . PRO A 1 183 ? -9.788 -13.686 6.324 1.00 93.44 183 PRO A O 1
ATOM 1462 N N . THR A 1 184 ? -7.600 -13.947 6.651 1.00 94.81 184 THR A N 1
ATOM 1463 C CA . THR A 1 184 ? -7.780 -15.175 7.448 1.00 94.81 184 THR A CA 1
ATOM 1464 C C . THR A 1 184 ? -8.349 -14.848 8.832 1.00 94.81 184 THR A C 1
ATOM 1466 O O . THR A 1 184 ? -8.164 -13.742 9.341 1.00 94.81 184 THR A O 1
ATOM 1469 N N . ASP A 1 185 ? -9.030 -15.805 9.466 1.00 94.31 185 ASP A N 1
ATOM 1470 C CA . ASP A 1 185 ? -9.620 -15.611 10.801 1.00 94.31 185 ASP A CA 1
ATOM 1471 C C . ASP A 1 185 ? -8.589 -15.151 11.840 1.00 94.31 185 ASP A C 1
ATOM 1473 O O . ASP A 1 185 ? -8.864 -14.284 12.667 1.00 94.31 185 ASP A O 1
ATOM 1477 N N . GLU A 1 186 ? -7.388 -15.726 11.790 1.00 94.81 186 GLU A N 1
ATOM 1478 C CA . GLU A 1 186 ? -6.278 -15.369 12.672 1.00 94.81 186 GLU A CA 1
ATOM 1479 C C . GLU A 1 186 ? -5.834 -13.917 12.465 1.00 94.81 186 GLU A C 1
ATOM 1481 O O . GLU A 1 186 ? -5.754 -13.146 13.423 1.00 94.81 186 GLU A O 1
ATOM 1486 N N . ILE A 1 187 ? -5.609 -13.524 11.209 1.00 95.12 187 ILE A N 1
ATOM 1487 C CA . ILE A 1 187 ? -5.172 -12.172 10.860 1.00 95.12 187 ILE A CA 1
ATOM 1488 C C . ILE A 1 187 ? -6.248 -11.147 11.224 1.00 95.12 187 ILE A C 1
ATOM 1490 O O . ILE A 1 187 ? -5.926 -10.096 11.776 1.00 95.12 187 ILE A O 1
ATOM 1494 N N . GLN A 1 188 ? -7.523 -11.450 10.969 1.00 96.19 188 GLN A N 1
ATOM 1495 C CA . GLN A 1 188 ? -8.628 -10.563 11.321 1.00 96.19 188 GLN A CA 1
ATOM 1496 C C . GLN A 1 188 ? -8.733 -10.349 12.838 1.00 96.19 188 GLN A C 1
ATOM 1498 O O . GLN A 1 188 ? -8.858 -9.203 13.273 1.00 96.19 188 GLN A O 1
ATOM 1503 N N . ARG A 1 189 ? -8.633 -11.412 13.654 1.00 95.88 189 ARG A N 1
ATOM 1504 C CA . ARG A 1 189 ? -8.626 -11.295 15.128 1.00 95.88 189 ARG A CA 1
ATOM 1505 C C . ARG A 1 189 ? -7.451 -10.456 15.615 1.00 95.88 189 ARG A C 1
ATOM 1507 O O . ARG A 1 189 ? -7.658 -9.478 16.328 1.00 95.88 189 ARG A O 1
ATOM 1514 N N . ARG A 1 190 ? -6.242 -10.761 15.135 1.00 95.88 190 ARG A N 1
ATOM 1515 C CA . ARG A 1 190 ? -5.032 -9.988 15.449 1.00 95.88 190 ARG A CA 1
ATOM 1516 C C . ARG A 1 190 ? -5.185 -8.510 15.088 1.00 95.88 190 ARG A C 1
ATOM 1518 O O . ARG A 1 190 ? -4.692 -7.640 15.808 1.00 95.88 190 ARG A O 1
ATOM 1525 N N . PHE A 1 191 ? -5.873 -8.210 13.988 1.00 96.25 191 PHE A N 1
ATOM 1526 C CA . P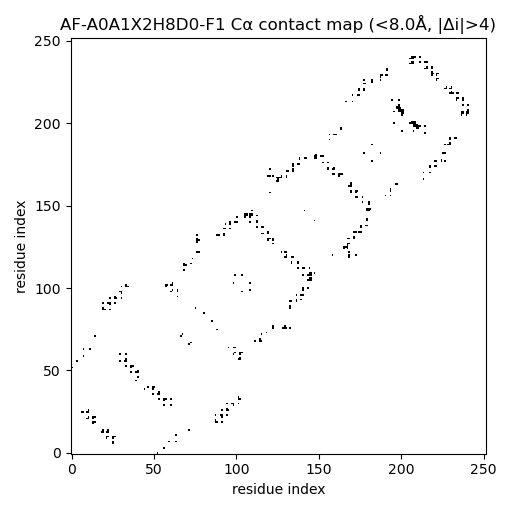HE A 1 191 ? -6.156 -6.838 13.585 1.00 96.25 191 PHE A CA 1
ATOM 1527 C C . PHE A 1 191 ? -7.069 -6.128 14.583 1.00 96.25 191 PHE A C 1
ATOM 1529 O O . PHE A 1 191 ? -6.723 -5.031 15.021 1.00 96.25 191 PHE A O 1
ATOM 1536 N N . VAL A 1 192 ? -8.178 -6.757 14.987 1.00 95.69 192 VAL A N 1
ATOM 1537 C CA . VAL A 1 192 ? -9.088 -6.219 16.014 1.00 95.69 192 VAL A CA 1
ATOM 1538 C C . VAL A 1 192 ? -8.340 -5.947 17.324 1.00 95.69 192 VAL A C 1
ATOM 1540 O O . VAL A 1 192 ? -8.438 -4.851 17.880 1.00 95.69 192 VAL A O 1
ATOM 1543 N N . ASP A 1 193 ? -7.506 -6.884 17.767 1.00 94.62 193 ASP A N 1
ATOM 1544 C CA . ASP A 1 193 ? -6.702 -6.718 18.982 1.00 94.62 193 ASP A CA 1
ATOM 1545 C C . ASP A 1 193 ? -5.669 -5.586 18.856 1.00 94.62 193 ASP A C 1
ATOM 1547 O O . ASP A 1 193 ? -5.330 -4.927 19.838 1.00 94.62 193 ASP A O 1
ATOM 1551 N N . THR A 1 194 ? -5.198 -5.296 17.640 1.00 94.75 194 THR A N 1
ATOM 1552 C CA . THR A 1 194 ? -4.243 -4.209 17.380 1.00 94.75 194 THR A CA 1
ATOM 1553 C C . THR A 1 194 ? -4.909 -2.829 17.367 1.00 94.75 194 THR A C 1
ATOM 1555 O O . THR A 1 194 ? -4.313 -1.856 17.840 1.00 94.75 194 THR A O 1
ATOM 1558 N N . ILE A 1 195 ? -6.137 -2.715 16.850 1.00 94.69 195 ILE A N 1
ATOM 1559 C CA . ILE A 1 195 ? -6.864 -1.433 16.780 1.00 94.69 195 ILE A CA 1
ATOM 1560 C C . ILE A 1 195 ? -7.522 -1.044 18.104 1.00 94.69 195 ILE A C 1
ATOM 1562 O O . ILE A 1 195 ? -7.714 0.145 18.348 1.00 94.69 195 ILE A O 1
ATOM 1566 N N . ARG A 1 196 ? -7.830 -2.006 18.982 1.00 94.06 196 ARG A N 1
ATOM 1567 C CA . ARG A 1 196 ? -8.446 -1.734 20.289 1.00 94.06 196 ARG A CA 1
ATOM 1568 C C . ARG A 1 196 ? -7.644 -0.757 21.153 1.00 94.06 196 ARG A C 1
ATOM 1570 O O . ARG A 1 196 ? -8.200 0.265 21.553 1.00 94.06 196 ARG A O 1
ATOM 1577 N N . PRO A 1 197 ? -6.330 -0.955 21.352 1.00 93.69 197 PRO A N 1
ATOM 1578 C CA . PRO A 1 197 ? -5.492 0.032 22.023 1.00 93.69 197 PRO A CA 1
ATOM 1579 C C . PRO A 1 197 ? -5.449 1.394 21.320 1.00 93.69 197 PRO A C 1
ATOM 1581 O O . PRO A 1 197 ? -5.336 2.416 21.986 1.00 93.69 197 PRO A O 1
ATOM 1584 N N . PHE A 1 198 ? -5.529 1.432 19.985 1.00 94.56 198 PHE A N 1
ATOM 1585 C CA . PHE A 1 198 ? -5.552 2.689 19.230 1.00 94.56 198 PHE A CA 1
ATOM 1586 C C . PHE A 1 198 ? -6.856 3.475 19.450 1.00 94.56 198 PHE A C 1
ATOM 1588 O O . PHE A 1 198 ? -6.826 4.701 19.495 1.00 94.56 198 PHE A O 1
ATOM 1595 N N . GLY A 1 199 ? -7.985 2.788 19.628 1.00 94.25 199 GLY A N 1
ATOM 1596 C CA . GLY A 1 199 ? -9.278 3.392 19.960 1.00 94.25 199 GLY A CA 1
ATOM 1597 C C . GLY A 1 199 ? -9.496 3.712 21.438 1.00 94.25 199 GLY A C 1
ATOM 1598 O O . GLY A 1 199 ? -10.592 4.143 21.787 1.00 94.25 199 GLY A O 1
ATOM 1599 N N . ALA A 1 200 ? -8.501 3.477 22.304 1.00 94.19 200 ALA A N 1
ATOM 1600 C CA . ALA A 1 200 ? -8.676 3.471 23.759 1.00 94.19 200 ALA A CA 1
ATOM 1601 C C . ALA A 1 200 ? -9.878 2.598 24.174 1.00 94.19 200 ALA A C 1
ATOM 1603 O O . ALA A 1 200 ? -10.862 3.082 24.721 1.00 94.19 200 ALA A O 1
ATOM 1604 N N . TRP A 1 201 ? -9.830 1.315 23.805 1.00 95.12 201 TRP A N 1
ATOM 1605 C CA . TRP A 1 201 ? -10.874 0.343 24.125 1.00 95.12 201 TRP A CA 1
ATOM 1606 C C . TRP A 1 201 ? -11.106 0.220 25.633 1.00 95.12 201 TRP A C 1
ATOM 1608 O O . TRP A 1 201 ? -10.177 -0.085 26.383 1.00 95.12 201 TRP A O 1
ATOM 1618 N N . ASN A 1 202 ? -12.357 0.400 26.044 1.00 93.25 202 ASN A N 1
ATOM 1619 C CA . ASN A 1 202 ? -12.822 0.188 27.402 1.00 93.25 202 ASN A CA 1
ATOM 1620 C C . ASN A 1 202 ? -13.433 -1.214 27.513 1.00 93.25 202 ASN A C 1
ATOM 1622 O O . ASN A 1 202 ? -14.462 -1.500 26.903 1.00 93.25 202 ASN A O 1
ATOM 1626 N N . GLU A 1 203 ? -12.797 -2.094 28.288 1.00 92.38 203 GLU A N 1
ATOM 1627 C CA . GLU A 1 203 ? -13.270 -3.472 28.467 1.00 92.38 203 GLU A CA 1
ATOM 1628 C C . GLU A 1 203 ? -14.585 -3.569 29.246 1.00 92.38 203 GLU A C 1
ATOM 1630 O O . GLU A 1 203 ? -15.344 -4.504 29.013 1.00 92.38 203 GLU A O 1
ATOM 1635 N N . MET A 1 204 ? -14.872 -2.623 30.148 1.00 90.88 204 MET A N 1
ATOM 1636 C CA . MET A 1 204 ? -16.107 -2.642 30.943 1.00 90.88 204 MET A CA 1
ATOM 1637 C C . MET A 1 204 ? -17.320 -2.256 30.098 1.00 90.88 204 MET A C 1
ATOM 1639 O O . MET A 1 204 ? -18.360 -2.901 30.175 1.00 90.88 204 MET A O 1
ATOM 1643 N N . GLU A 1 205 ? -17.166 -1.218 29.278 1.00 87.81 205 GLU A N 1
ATOM 1644 C CA . GLU A 1 205 ? -18.233 -0.691 28.419 1.00 87.81 205 GLU A CA 1
ATOM 1645 C C . GLU A 1 205 ? -18.289 -1.381 27.046 1.00 87.81 205 GLU A C 1
ATOM 1647 O O . GLU A 1 205 ? -19.200 -1.141 26.252 1.00 87.81 205 GLU A O 1
ATOM 1652 N N . GLU A 1 206 ? -17.294 -2.224 26.748 1.00 91.00 206 GLU A N 1
ATOM 1653 C CA . GLU A 1 206 ? -17.055 -2.825 25.436 1.00 91.00 206 GLU A CA 1
ATOM 1654 C C . GLU A 1 206 ? -17.169 -1.796 24.296 1.00 91.00 206 GLU A C 1
ATOM 1656 O O . GLU A 1 206 ? -17.861 -2.026 23.298 1.00 91.00 206 GLU A O 1
ATOM 1661 N N . ALA A 1 207 ? -16.525 -0.639 24.456 1.00 92.38 207 ALA A N 1
ATOM 1662 C CA . ALA A 1 207 ? -16.625 0.474 23.517 1.00 92.38 207 ALA A CA 1
ATOM 1663 C C . ALA A 1 207 ? -15.289 1.207 23.336 1.00 92.38 207 ALA A C 1
ATOM 1665 O O . ALA A 1 207 ? -14.413 1.184 24.200 1.00 92.38 207 ALA A O 1
ATOM 1666 N N . PHE A 1 208 ? -15.138 1.886 22.197 1.00 94.25 208 PHE A N 1
ATOM 1667 C CA . PHE A 1 208 ? -14.031 2.820 21.983 1.00 94.25 208 PHE A CA 1
ATOM 1668 C C . PHE A 1 208 ? -14.300 4.155 22.677 1.00 94.25 208 PHE A C 1
ATOM 1670 O O . PHE A 1 208 ? -15.430 4.634 22.685 1.00 94.25 208 PHE A O 1
ATOM 1677 N N . GLU A 1 209 ? -13.251 4.793 23.188 1.00 93.50 209 GLU A N 1
ATOM 1678 C CA . GLU A 1 209 ? -13.343 6.130 23.787 1.00 93.50 209 GLU A CA 1
ATOM 1679 C C . GLU A 1 209 ? -12.785 7.221 22.860 1.00 93.50 209 GLU A C 1
ATOM 1681 O O . GLU A 1 209 ? -13.162 8.389 22.960 1.00 93.50 209 GLU A O 1
ATOM 1686 N N . THR A 1 210 ? -11.897 6.865 21.923 1.00 92.75 210 THR A N 1
ATOM 1687 C CA . THR A 1 210 ? -11.202 7.828 21.052 1.00 92.75 210 THR A CA 1
ATOM 1688 C C . THR A 1 210 ? -11.076 7.338 19.606 1.00 92.75 210 THR A C 1
ATOM 1690 O O . THR A 1 210 ? -11.371 6.190 19.284 1.00 92.75 210 THR A O 1
ATOM 1693 N N . ASN A 1 211 ? -10.644 8.228 18.700 1.00 93.06 211 ASN A N 1
ATOM 1694 C CA . ASN A 1 211 ? -10.327 7.913 17.296 1.00 93.06 211 ASN A CA 1
ATOM 1695 C C . ASN A 1 211 ? -11.475 7.281 16.479 1.00 93.06 211 ASN A C 1
ATOM 1697 O O . ASN A 1 211 ? -11.232 6.613 15.470 1.00 93.06 211 ASN A O 1
ATOM 1701 N N . GLY A 1 212 ? -12.732 7.527 16.865 1.00 94.12 212 GLY A N 1
ATOM 1702 C CA . GLY A 1 212 ? -13.906 6.907 16.241 1.00 94.12 212 GLY A CA 1
ATOM 1703 C C . GLY A 1 212 ? -14.000 7.123 14.726 1.00 94.12 212 GLY A C 1
ATOM 1704 O O . GLY A 1 212 ? -14.289 6.187 13.984 1.00 94.12 212 GLY A O 1
ATOM 1705 N N . TRP A 1 213 ? -13.671 8.324 14.233 1.00 94.44 213 TRP A N 1
ATOM 1706 C CA . TRP A 1 213 ? -13.657 8.595 12.789 1.00 94.44 213 TRP A CA 1
ATOM 1707 C C . TRP A 1 213 ? -12.603 7.762 12.048 1.00 94.44 213 TRP A C 1
ATOM 1709 O O . TRP A 1 213 ? -12.880 7.200 10.990 1.00 94.44 213 TRP A O 1
ATOM 1719 N N . GLN A 1 214 ? -11.394 7.649 12.596 1.00 95.12 214 GLN A N 1
ATOM 1720 C CA . GLN A 1 214 ? -10.313 6.874 11.989 1.00 95.12 214 GLN A CA 1
ATOM 1721 C C . GLN A 1 214 ? -10.615 5.376 12.002 1.00 95.12 214 GLN A C 1
ATOM 1723 O O . GLN A 1 214 ? -10.385 4.702 10.999 1.00 95.12 214 GLN A O 1
ATOM 1728 N N . LEU A 1 215 ? -11.186 4.870 13.095 1.00 96.50 215 LEU A N 1
ATOM 1729 C CA . LEU A 1 215 ? -11.666 3.493 13.189 1.00 96.50 215 LEU A CA 1
ATOM 1730 C C . LEU A 1 215 ? -12.787 3.217 12.181 1.00 96.50 215 LEU A C 1
ATOM 1732 O O . LEU A 1 215 ? -12.761 2.184 11.518 1.00 96.50 215 LEU A O 1
ATOM 1736 N N . TYR A 1 216 ? -13.714 4.160 11.987 1.00 97.00 216 TYR A N 1
ATOM 1737 C CA . TYR A 1 216 ? -14.742 4.060 10.951 1.00 97.00 216 TYR A CA 1
ATOM 1738 C C . TYR A 1 216 ? -14.134 3.995 9.543 1.00 97.00 216 TYR A C 1
ATOM 1740 O O . TYR A 1 216 ? -14.540 3.162 8.735 1.00 97.00 216 TYR A O 1
ATOM 1748 N N . VAL A 1 217 ? -13.133 4.830 9.242 1.00 95.88 217 VAL A N 1
ATOM 1749 C CA . VAL A 1 217 ? -12.425 4.791 7.951 1.00 95.88 217 VAL A CA 1
ATOM 1750 C C . VAL A 1 217 ? -11.754 3.432 7.732 1.00 95.88 217 VAL A C 1
ATOM 1752 O O . VAL A 1 217 ? -11.896 2.868 6.647 1.00 95.88 217 VAL A O 1
ATOM 1755 N N . ILE A 1 218 ? -11.082 2.887 8.752 1.00 97.25 218 ILE A N 1
ATOM 1756 C CA . ILE A 1 218 ? -10.469 1.551 8.708 1.00 97.25 218 ILE A CA 1
ATOM 1757 C C . ILE A 1 218 ? -11.540 0.473 8.481 1.00 97.25 218 ILE A C 1
ATOM 1759 O O . ILE A 1 218 ? -11.374 -0.369 7.604 1.00 97.25 218 ILE A O 1
ATOM 1763 N N . ALA A 1 219 ? -12.656 0.510 9.213 1.00 97.25 219 ALA A N 1
ATOM 1764 C CA . ALA A 1 219 ? -13.739 -0.464 9.073 1.00 97.25 219 ALA A CA 1
ATOM 1765 C C . ALA A 1 219 ? -14.396 -0.408 7.684 1.00 97.25 219 ALA A C 1
ATOM 1767 O O . ALA A 1 219 ? -14.628 -1.438 7.055 1.00 97.25 219 ALA A O 1
ATOM 1768 N N . ARG A 1 220 ? -14.646 0.795 7.158 1.00 97.50 220 ARG A N 1
ATOM 1769 C CA . ARG A 1 220 ? -15.175 0.978 5.800 1.00 97.50 220 ARG A CA 1
ATOM 1770 C C . ARG A 1 220 ? -14.240 0.372 4.754 1.00 97.50 220 ARG A C 1
ATOM 1772 O O . ARG A 1 220 ? -14.699 -0.289 3.826 1.00 97.50 220 ARG A O 1
ATOM 1779 N N . GLU A 1 221 ? -12.938 0.597 4.906 1.00 96.75 221 GLU A N 1
ATOM 1780 C CA . GLU A 1 221 ? -11.934 0.011 4.023 1.00 96.75 221 GLU A CA 1
ATOM 1781 C C . GLU A 1 221 ? -11.901 -1.520 4.147 1.00 96.75 221 GLU A C 1
ATOM 1783 O O . GLU A 1 221 ? -11.860 -2.218 3.137 1.00 96.75 221 GLU A O 1
ATOM 1788 N N . ALA A 1 222 ? -12.010 -2.052 5.366 1.00 97.12 222 ALA A N 1
ATOM 1789 C CA . ALA A 1 222 ? -12.081 -3.488 5.622 1.00 97.12 222 ALA A CA 1
ATOM 1790 C C . ALA A 1 222 ? -13.240 -4.132 4.835 1.00 97.12 222 ALA A C 1
ATOM 1792 O O . ALA A 1 222 ? -13.042 -5.143 4.158 1.00 97.12 222 ALA A O 1
ATOM 1793 N N . GLY A 1 223 ? -14.415 -3.495 4.811 1.00 95.81 223 GLY A N 1
ATOM 1794 C CA . GLY A 1 223 ? -15.548 -3.926 3.986 1.00 95.81 223 GLY A CA 1
ATOM 1795 C C . GLY A 1 223 ? -15.249 -3.936 2.483 1.00 95.81 223 GLY A C 1
ATOM 1796 O O . GLY A 1 223 ? -15.567 -4.908 1.796 1.00 95.81 223 GLY A O 1
ATOM 1797 N N . ALA A 1 224 ? -14.577 -2.901 1.966 1.00 95.81 224 ALA A N 1
ATOM 1798 C CA . ALA A 1 224 ? -14.200 -2.824 0.551 1.00 95.81 224 ALA A CA 1
ATOM 1799 C C . ALA A 1 224 ? -13.263 -3.969 0.118 1.00 95.81 224 ALA A C 1
ATOM 1801 O O . ALA A 1 224 ? -13.337 -4.428 -1.023 1.00 95.81 224 ALA A O 1
ATOM 1802 N N . TYR A 1 225 ? -12.436 -4.471 1.040 1.00 95.25 225 TYR A N 1
ATOM 1803 C CA . TYR A 1 225 ? -11.486 -5.563 0.807 1.00 95.25 225 TYR A CA 1
ATOM 1804 C C . TYR A 1 225 ? -11.937 -6.913 1.396 1.00 95.25 225 TYR A C 1
ATOM 1806 O O . TYR A 1 225 ? -11.143 -7.845 1.483 1.00 95.25 225 TYR A O 1
ATOM 1814 N N . ARG A 1 226 ? -13.231 -7.058 1.728 1.00 95.44 226 ARG A N 1
ATOM 1815 C CA . ARG A 1 226 ? -13.875 -8.307 2.196 1.00 95.44 226 ARG A CA 1
ATOM 1816 C C . ARG A 1 226 ? -13.401 -8.830 3.559 1.00 95.44 226 ARG A C 1
ATOM 1818 O O . ARG A 1 226 ? -13.595 -10.004 3.872 1.00 95.44 226 ARG A O 1
ATOM 1825 N N . TRP A 1 227 ? -12.862 -7.964 4.409 1.00 97.00 227 TRP A N 1
ATOM 1826 C CA . TRP A 1 227 ? -12.578 -8.241 5.822 1.00 97.00 227 TRP A CA 1
ATOM 1827 C C . TRP A 1 227 ? -13.866 -8.107 6.650 1.00 97.00 227 TRP A C 1
ATOM 1829 O O . TRP A 1 227 ? -14.000 -7.244 7.517 1.00 97.00 227 TRP A O 1
ATOM 1839 N N . ASN A 1 228 ? -14.868 -8.920 6.311 1.00 94.94 228 ASN A N 1
ATOM 1840 C CA . ASN A 1 228 ? -16.251 -8.701 6.739 1.00 94.94 228 ASN A CA 1
ATOM 1841 C C . ASN A 1 228 ? -16.450 -8.862 8.249 1.00 94.94 228 ASN A C 1
ATOM 1843 O O . ASN A 1 228 ? -17.188 -8.080 8.845 1.00 94.94 228 ASN A O 1
ATOM 1847 N N . TRP A 1 229 ? -15.801 -9.858 8.865 1.00 96.81 229 TRP A N 1
ATOM 1848 C CA . TRP A 1 229 ? -15.916 -10.087 10.307 1.00 96.81 229 TRP A CA 1
ATOM 1849 C C . TRP A 1 229 ? -15.290 -8.927 11.081 1.00 96.81 229 TRP A C 1
ATOM 1851 O O . TRP A 1 229 ? -15.959 -8.327 11.916 1.00 96.81 229 TRP A O 1
ATOM 1861 N N . MET A 1 230 ? -14.063 -8.534 10.722 1.00 96.19 230 MET A N 1
ATOM 1862 C CA . MET A 1 230 ? -13.399 -7.380 11.331 1.00 96.19 230 MET A CA 1
ATOM 1863 C C . MET A 1 230 ? -14.234 -6.101 11.167 1.00 96.19 230 MET A C 1
ATOM 1865 O O . MET A 1 230 ? -14.461 -5.393 12.145 1.00 96.19 230 MET A O 1
ATOM 1869 N N . MET A 1 231 ? -14.712 -5.807 9.951 1.00 97.25 231 MET A N 1
ATOM 1870 C CA . MET A 1 231 ? -15.570 -4.648 9.687 1.00 97.25 231 MET A CA 1
ATOM 1871 C C . MET A 1 231 ? -16.788 -4.650 10.615 1.00 97.25 231 MET A C 1
ATOM 1873 O O . MET A 1 231 ? -17.068 -3.640 11.256 1.00 97.25 231 MET A O 1
ATOM 1877 N N . TYR A 1 232 ? -17.510 -5.771 10.679 1.00 96.75 232 TYR A N 1
ATOM 1878 C CA . TYR A 1 232 ? -18.706 -5.898 11.503 1.00 96.75 232 TYR A CA 1
ATOM 1879 C C . TYR A 1 232 ? -18.398 -5.641 12.980 1.00 96.75 232 TYR A C 1
ATOM 1881 O O . TYR A 1 232 ? -19.047 -4.791 13.585 1.00 96.75 232 TYR A O 1
ATOM 1889 N N . THR A 1 233 ? -17.375 -6.298 13.533 1.00 95.81 233 THR A N 1
ATOM 1890 C CA . THR A 1 233 ? -16.968 -6.132 14.935 1.00 95.81 233 THR A CA 1
ATOM 1891 C C . THR A 1 233 ? -16.652 -4.673 15.262 1.00 95.81 233 THR A C 1
ATOM 1893 O O . THR A 1 233 ? -17.223 -4.118 16.194 1.00 95.81 233 THR A O 1
ATOM 1896 N N . VAL A 1 234 ? -15.830 -4.006 14.448 1.00 95.69 234 VAL A N 1
ATOM 1897 C CA . VAL A 1 234 ? -15.443 -2.607 14.698 1.00 95.69 234 VAL A CA 1
ATOM 1898 C C . VAL A 1 234 ? -16.629 -1.654 14.589 1.00 95.69 234 VAL A C 1
ATOM 1900 O O . VAL A 1 234 ? -16.734 -0.710 15.368 1.00 95.69 234 VAL A O 1
ATOM 1903 N N . LEU A 1 235 ? -17.537 -1.878 13.634 1.00 96.06 235 LEU A N 1
ATOM 1904 C CA . LEU A 1 235 ? -18.735 -1.050 13.505 1.00 96.06 235 LEU A CA 1
ATOM 1905 C C . LEU A 1 235 ? -19.685 -1.233 14.694 1.00 96.06 235 LEU A C 1
ATOM 1907 O O . LEU A 1 235 ? -20.246 -0.243 15.156 1.00 96.06 235 LEU A O 1
ATOM 1911 N N . GLN A 1 236 ? -19.846 -2.453 15.214 1.00 95.12 236 GLN A N 1
ATOM 1912 C CA . GLN A 1 236 ? -20.632 -2.680 16.430 1.00 95.12 236 GLN A CA 1
ATOM 1913 C C . GLN A 1 236 ? -20.036 -1.947 17.635 1.00 95.12 236 GLN A C 1
ATOM 1915 O O . GLN A 1 236 ? -20.757 -1.258 18.359 1.00 95.12 236 GLN A O 1
ATOM 1920 N N . ASP A 1 237 ? -18.720 -2.039 17.797 1.00 93.44 237 ASP A N 1
ATOM 1921 C CA . ASP A 1 237 ? -17.966 -1.373 18.858 1.00 93.44 237 ASP A CA 1
ATOM 1922 C C . ASP A 1 237 ? -18.081 0.168 18.767 1.00 93.44 237 ASP A C 1
ATOM 1924 O O . ASP A 1 237 ? -18.251 0.858 19.774 1.00 93.44 237 ASP A O 1
ATOM 1928 N N . LEU A 1 238 ? -18.081 0.730 17.551 1.00 94.12 238 LEU A N 1
ATOM 1929 C CA . LEU A 1 238 ? -18.296 2.165 17.314 1.00 94.12 238 LEU A CA 1
ATOM 1930 C C . LEU A 1 238 ? -19.736 2.618 17.587 1.00 94.12 238 LEU A C 1
ATOM 1932 O O . LEU A 1 238 ? -19.948 3.730 18.069 1.00 94.12 238 LEU A O 1
ATOM 1936 N N . VAL A 1 239 ? -20.739 1.785 17.300 1.00 93.62 239 VAL A N 1
ATOM 1937 C CA . VAL A 1 239 ? -22.138 2.106 17.628 1.00 93.62 239 VAL A CA 1
ATOM 1938 C C . VAL A 1 239 ? -22.315 2.237 19.142 1.00 93.62 239 VAL A C 1
ATOM 1940 O O . VAL A 1 239 ? -22.979 3.169 19.598 1.00 93.62 239 VAL A O 1
ATOM 1943 N N . LYS A 1 240 ? -21.677 1.363 19.932 1.00 92.19 240 LYS A N 1
ATOM 1944 C CA . LYS A 1 240 ? -21.685 1.462 21.400 1.00 92.19 240 LYS A CA 1
ATOM 1945 C C . LYS A 1 240 ? -21.069 2.778 21.885 1.00 92.19 240 LYS A C 1
ATOM 1947 O O . LYS A 1 240 ? -21.684 3.453 22.706 1.00 92.19 240 LYS A O 1
ATOM 1952 N N . MET A 1 241 ? -19.934 3.193 21.312 1.00 91.00 241 MET A N 1
ATOM 1953 C CA . MET A 1 241 ? -19.310 4.496 21.598 1.00 91.00 241 MET A CA 1
ATOM 1954 C C . MET A 1 241 ? -20.293 5.662 21.399 1.00 91.00 241 MET A C 1
ATOM 1956 O O . MET A 1 241 ? -20.412 6.530 22.263 1.00 91.00 241 MET A O 1
ATOM 1960 N N . VAL A 1 242 ? -21.020 5.682 20.276 1.00 88.56 242 VAL A N 1
ATOM 1961 C CA . VAL A 1 242 ? -22.007 6.739 19.989 1.00 88.56 242 VAL A CA 1
ATOM 1962 C C . VAL A 1 242 ? -23.151 6.713 21.003 1.00 88.56 242 VAL A C 1
ATOM 1964 O O . VAL A 1 242 ? -23.510 7.761 21.540 1.00 88.56 242 VAL A O 1
ATOM 1967 N N . ASN A 1 243 ? -23.687 5.531 21.312 1.00 88.12 243 ASN A N 1
ATOM 1968 C CA . ASN A 1 243 ? -24.784 5.383 22.268 1.00 88.12 243 ASN A CA 1
ATOM 1969 C C . ASN A 1 243 ? -24.390 5.877 23.671 1.00 88.12 243 ASN A C 1
ATOM 1971 O O . ASN A 1 243 ? -25.147 6.629 24.287 1.00 88.12 243 ASN A O 1
ATOM 1975 N N . LEU A 1 244 ? -23.192 5.532 24.149 1.00 86.75 244 LEU A N 1
ATOM 1976 C CA . LEU A 1 244 ? -22.672 5.994 25.441 1.00 86.75 244 LEU A CA 1
ATOM 1977 C C . LEU A 1 244 ? -22.474 7.514 25.468 1.00 86.75 244 LEU A C 1
ATOM 1979 O O . LEU A 1 244 ? -22.880 8.178 26.422 1.00 86.75 244 LEU A O 1
ATOM 1983 N N . ALA A 1 245 ? -21.922 8.088 24.395 1.00 82.56 245 ALA A N 1
ATOM 1984 C CA . ALA A 1 245 ? -21.769 9.535 24.275 1.00 82.56 245 ALA A CA 1
ATOM 1985 C C . ALA A 1 245 ? -23.126 10.259 24.318 1.00 82.56 245 ALA A C 1
ATOM 1987 O O . ALA A 1 245 ? -23.250 11.285 24.993 1.00 82.56 245 ALA A O 1
ATOM 1988 N N . THR A 1 246 ? -24.153 9.710 23.652 1.00 79.94 246 THR A N 1
ATOM 1989 C CA . THR A 1 246 ? -25.515 10.264 23.698 1.00 79.94 246 THR A CA 1
ATOM 1990 C C . THR A 1 246 ? -26.155 10.133 25.079 1.00 79.94 246 THR A C 1
ATOM 1992 O O . THR A 1 246 ? -26.721 11.100 25.574 1.00 79.94 246 THR A O 1
ATOM 1995 N N . ALA A 1 247 ? -26.020 8.988 25.755 1.00 77.69 247 ALA A N 1
ATOM 1996 C CA . ALA A 1 247 ? -26.568 8.799 27.099 1.00 77.69 247 ALA A CA 1
ATOM 1997 C C . ALA A 1 247 ? -25.987 9.815 28.099 1.00 77.69 247 ALA A C 1
ATOM 1999 O O . ALA A 1 247 ? -26.731 10.435 28.855 1.00 77.69 247 ALA A O 1
ATOM 2000 N N . ASN A 1 248 ? -24.679 10.074 28.028 1.00 72.56 248 ASN A N 1
ATOM 2001 C CA . ASN A 1 248 ? -23.998 11.044 28.890 1.00 72.56 248 ASN A CA 1
ATOM 2002 C C . ASN A 1 248 ? -24.363 12.510 28.592 1.00 72.56 248 ASN A C 1
ATOM 2004 O O . ASN A 1 248 ? -24.174 13.372 29.451 1.00 72.56 248 ASN A O 1
ATOM 2008 N N . THR A 1 249 ? -24.889 12.815 27.401 1.00 69.88 249 THR A N 1
ATOM 2009 C CA . THR A 1 249 ? -25.347 14.172 27.051 1.00 69.88 249 THR A CA 1
ATOM 2010 C C . THR A 1 249 ? -26.770 14.474 27.515 1.00 69.88 249 THR A C 1
ATOM 2012 O O . THR A 1 249 ? -27.109 15.644 27.626 1.00 69.88 249 THR A O 1
ATOM 2015 N N . PHE A 1 250 ? -27.591 13.462 27.818 1.00 56.69 250 PHE A N 1
ATOM 2016 C CA . PHE A 1 250 ? -28.954 13.648 28.345 1.00 56.69 250 PHE A CA 1
ATOM 2017 C C . PHE A 1 250 ? -29.041 13.612 29.881 1.00 56.69 250 PHE A C 1
ATOM 2019 O O . PHE A 1 250 ? -30.116 13.831 30.436 1.00 56.69 250 PHE A O 1
ATOM 2026 N N . VAL A 1 251 ? -27.934 13.309 30.566 1.00 54.91 251 VAL A N 1
ATOM 2027 C CA . VAL A 1 251 ? -27.851 13.225 32.038 1.00 54.91 251 VAL A CA 1
ATOM 2028 C C . VAL A 1 251 ? -27.261 14.505 32.665 1.00 54.91 251 VAL A C 1
ATOM 2030 O O . VAL A 1 251 ? -27.328 14.669 33.881 1.00 54.91 251 VAL A O 1
ATOM 2033 N N . ASN A 1 252 ? -26.753 15.437 31.850 1.00 43.50 252 ASN A N 1
ATOM 2034 C CA . ASN A 1 252 ? -26.284 16.770 32.261 1.00 43.50 252 ASN A CA 1
ATOM 2035 C C . ASN A 1 252 ? -27.206 17.873 31.732 1.00 43.50 252 ASN A C 1
ATOM 2037 O O . ASN A 1 252 ? -27.247 18.946 32.373 1.00 43.50 252 ASN A O 1
#

Nearest PDB structures (foldseek):
  6xns-assembly2_E  TM=1.627E-01  e=2.638E-02  synthetic construct
  6e9x-assembly1_C  TM=2.377E-01  e=2.367E-01  synthetic construct
  8ga7-assembly1_A  TM=2.217E-01  e=1.474E-01  synthetic construct
  8d9w-assembly1_E  TM=3.404E-01  e=3.559E+00  Homo sapiens

Organism: Syncephalastrum racemosum (NCBI:txid13706)